Protein AF-A0A256WKW4-F1 (afdb_monomer_lite)

Foldseek 3Di:
DWDWDADPVGIFGFDQDDDPQVVFPDFDWDFDQQDDDDDDDAWKGKFFAPTFGDPPLPQKWKDKQNHTADEDCAAQAQSYKYPPHRGMIMHGGDDDNPIGMIIGGHTRTDRPPPPPVVPQDQDDDDPDALDWDAAKDWFAAQAWDAFQFFWDQAPVRHTFFAAQLAPNRDDGQWTDSHTAHHRGIDMIHRWTKTFHPPAFDDAFQWWWHHNPGRDIDSDADADQNGKTWTQFGHNDRGMTGGHTDRDIDGHD

pLDDT: mean 82.03, std 18.92, range [38.75, 98.81]

Structure (mmCIF, N/CA/C/O backbone):
data_AF-A0A256WKW4-F1
#
_entry.id   AF-A0A256WKW4-F1
#
loop_
_atom_site.group_PDB
_atom_site.id
_atom_site.type_symbol
_atom_site.label_atom_id
_atom_site.label_alt_id
_atom_site.label_comp_id
_atom_site.label_asym_id
_atom_site.label_entity_id
_atom_site.label_seq_id
_atom_site.pdbx_PDB_ins_code
_atom_site.Cartn_x
_atom_site.Cartn_y
_atom_site.Cartn_z
_atom_site.occupancy
_atom_site.B_iso_or_equiv
_atom_site.auth_seq_id
_atom_site.auth_comp_id
_atom_site.auth_asym_id
_atom_site.auth_atom_id
_atom_site.pdbx_PDB_model_num
ATOM 1 N N . MET A 1 1 ? 2.598 21.848 -28.977 1.00 42.59 1 MET A N 1
ATOM 2 C CA . MET A 1 1 ? 1.240 21.648 -28.431 1.00 42.59 1 MET A CA 1
ATOM 3 C C . MET A 1 1 ? 1.284 20.309 -27.712 1.00 42.59 1 MET A C 1
ATOM 5 O O . MET A 1 1 ? 1.507 19.313 -28.383 1.00 42.59 1 MET A O 1
ATOM 9 N N . SER A 1 2 ? 1.277 20.296 -26.376 1.00 43.69 2 SER A N 1
ATOM 10 C CA . SER A 1 2 ? 1.388 19.039 -25.620 1.00 43.69 2 SER A CA 1
ATOM 11 C C . SER A 1 2 ? 0.114 18.224 -25.840 1.00 43.69 2 SER A C 1
ATOM 13 O O . SER A 1 2 ? -0.981 18.780 -25.742 1.00 43.69 2 SER A O 1
ATOM 15 N N . ILE A 1 3 ? 0.241 16.950 -26.207 1.00 46.75 3 ILE A N 1
ATOM 16 C CA . ILE A 1 3 ? -0.912 16.065 -26.393 1.00 46.75 3 ILE A CA 1
ATOM 17 C C . ILE A 1 3 ? -1.388 15.672 -24.991 1.00 46.75 3 ILE A C 1
ATOM 19 O O . ILE A 1 3 ? -0.756 14.859 -24.325 1.00 46.75 3 ILE A O 1
ATOM 23 N N . ILE A 1 4 ? -2.468 16.300 -24.524 1.00 52.12 4 ILE A N 1
ATOM 24 C CA . ILE A 1 4 ? -3.090 16.023 -23.222 1.00 52.12 4 ILE A CA 1
ATOM 25 C C . ILE A 1 4 ? -4.227 15.027 -23.442 1.00 52.12 4 ILE A C 1
ATOM 27 O O . ILE A 1 4 ? -5.134 15.296 -24.233 1.00 52.12 4 ILE A O 1
ATOM 31 N N . ARG A 1 5 ? -4.226 13.906 -22.712 1.00 49.47 5 ARG A N 1
ATOM 32 C CA . ARG A 1 5 ? -5.389 13.013 -22.625 1.00 49.47 5 ARG A CA 1
ATOM 33 C C . ARG A 1 5 ? -6.008 13.155 -21.239 1.00 49.47 5 ARG A C 1
ATOM 35 O O . ARG A 1 5 ? -5.400 12.788 -20.239 1.00 49.47 5 ARG A O 1
ATOM 42 N N . LYS A 1 6 ? -7.224 13.701 -21.183 1.00 48.25 6 LYS A N 1
ATOM 43 C CA . LYS A 1 6 ? -8.004 13.771 -19.941 1.00 48.25 6 LYS A CA 1
ATOM 44 C C . LYS A 1 6 ? -8.687 12.430 -19.694 1.00 48.25 6 LYS A C 1
ATOM 46 O O . LYS A 1 6 ? -9.392 11.937 -20.575 1.00 48.25 6 LYS A O 1
ATOM 51 N N . THR A 1 7 ? -8.480 11.858 -18.517 1.00 51.09 7 THR A N 1
ATOM 52 C CA . THR A 1 7 ? -9.205 10.679 -18.028 1.00 51.09 7 THR A CA 1
ATOM 53 C C . THR A 1 7 ? -10.122 11.095 -16.875 1.00 51.09 7 THR A C 1
ATOM 55 O O . THR A 1 7 ? -10.090 12.237 -16.416 1.00 51.09 7 THR A O 1
ATOM 58 N N . SER A 1 8 ? -10.973 10.182 -16.403 1.00 40.16 8 SER A N 1
ATOM 59 C CA . SER A 1 8 ? -11.849 10.415 -15.245 1.00 40.16 8 SER A CA 1
ATOM 60 C C . SER A 1 8 ? -11.094 10.556 -13.917 1.00 40.16 8 SER A C 1
ATOM 62 O O . SER A 1 8 ? -11.691 10.995 -12.940 1.00 40.16 8 SER A O 1
ATOM 64 N N . SER A 1 9 ? -9.809 10.194 -13.875 1.00 49.75 9 SER A N 1
ATOM 65 C CA . SER A 1 9 ? -8.941 10.272 -12.694 1.00 49.75 9 SER A CA 1
ATOM 66 C C . SER A 1 9 ? -7.950 11.442 -12.725 1.00 49.75 9 SER A C 1
ATOM 68 O O . SER A 1 9 ? -7.305 11.697 -11.713 1.00 49.75 9 SER A O 1
ATOM 70 N N . GLY A 1 10 ? -7.826 12.172 -13.841 1.00 57.31 10 GLY A N 1
ATOM 71 C CA . GLY A 1 10 ? -6.951 13.344 -13.937 1.00 57.31 10 GLY A CA 1
ATOM 72 C C . GLY A 1 10 ? -6.386 1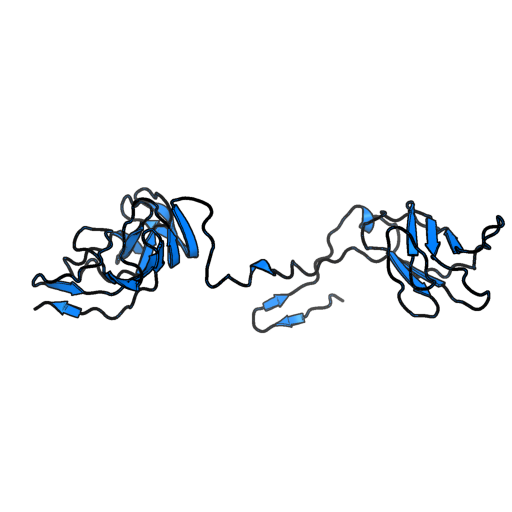3.608 -15.335 1.00 57.31 10 GLY A C 1
ATOM 73 O O . GLY A 1 10 ? -6.799 13.015 -16.335 1.00 57.31 10 GLY A O 1
ATOM 74 N N . GLU A 1 11 ? -5.445 14.549 -15.415 1.00 53.94 11 GLU A N 1
ATOM 75 C CA . GLU A 1 11 ? -4.681 14.819 -16.636 1.00 53.94 11 GLU A CA 1
ATOM 76 C C . GLU A 1 11 ? -3.417 13.954 -16.642 1.00 53.94 11 GLU A C 1
ATOM 78 O O . GLU A 1 11 ? -2.552 14.118 -15.786 1.00 53.94 11 GLU A O 1
ATOM 83 N N . HIS A 1 12 ? -3.298 13.052 -17.618 1.00 54.16 12 HIS A N 1
ATOM 84 C CA . HIS A 1 12 ? -2.046 12.341 -17.867 1.00 54.16 12 HIS A CA 1
ATOM 85 C C . HIS A 1 12 ? -1.280 13.065 -18.973 1.00 54.16 12 HIS A C 1
ATOM 87 O O . HIS A 1 12 ? -1.849 13.446 -20.005 1.00 54.16 12 HIS A O 1
ATOM 93 N N . TYR A 1 13 ? 0.014 13.262 -18.747 1.00 54.75 13 TYR A N 1
ATOM 94 C CA . TYR A 1 13 ? 0.917 13.931 -19.670 1.00 54.75 13 TYR A CA 1
ATOM 95 C C . TYR A 1 13 ? 1.937 12.927 -20.201 1.00 54.75 13 TYR A C 1
ATOM 97 O O . TYR A 1 13 ? 2.424 12.068 -19.476 1.00 54.75 13 TYR A O 1
ATOM 105 N N . LEU A 1 14 ? 2.283 13.047 -21.481 1.00 44.50 14 LEU A N 1
ATOM 106 C CA . LEU A 1 14 ? 3.510 12.439 -21.980 1.00 44.50 14 LEU A CA 1
ATOM 107 C C . LEU A 1 14 ? 4.673 13.272 -21.436 1.00 44.50 14 LEU A C 1
ATOM 109 O O . LEU A 1 14 ? 4.863 14.415 -21.865 1.00 44.50 14 LEU A O 1
ATOM 113 N N . GLN A 1 15 ? 5.429 12.736 -20.478 1.00 49.25 15 GLN A N 1
ATOM 114 C CA . GLN A 1 15 ? 6.653 13.380 -20.019 1.00 49.25 15 GLN A CA 1
ATOM 115 C C . GLN A 1 15 ? 7.795 13.007 -20.959 1.00 49.25 15 GLN A C 1
ATOM 117 O O . GLN A 1 15 ? 8.179 11.845 -21.074 1.00 49.25 15 GLN A O 1
ATOM 122 N N . LYS A 1 16 ? 8.364 14.007 -21.633 1.00 47.81 16 LYS A N 1
ATOM 123 C CA . LYS A 1 16 ? 9.646 13.831 -22.311 1.00 47.81 16 LYS A CA 1
ATOM 124 C C . LYS A 1 16 ? 10.727 13.698 -21.238 1.00 47.81 16 LYS A C 1
ATOM 126 O O . LYS A 1 16 ? 10.909 14.628 -20.450 1.00 47.81 16 LYS A O 1
ATOM 131 N N . ILE A 1 17 ? 11.435 12.576 -21.200 1.00 52.03 17 ILE A N 1
ATOM 132 C CA . ILE A 1 17 ? 12.628 12.446 -20.359 1.00 52.03 17 ILE A CA 1
ATOM 133 C C . ILE A 1 17 ? 13.769 13.062 -21.153 1.00 52.03 17 ILE A C 1
ATOM 135 O O . ILE A 1 17 ? 14.020 12.625 -22.263 1.00 52.03 17 ILE A O 1
ATOM 139 N N . SER A 1 18 ? 14.438 14.081 -20.617 1.00 53.50 18 SER A N 1
ATOM 140 C CA . SER A 1 18 ? 15.651 14.620 -21.239 1.00 53.50 18 SER A CA 1
ATOM 141 C C . SER A 1 18 ? 16.824 13.685 -20.944 1.00 53.50 18 SER A C 1
ATOM 143 O O . SER A 1 18 ? 17.417 13.742 -19.869 1.00 53.50 18 SER A O 1
ATOM 145 N N . THR A 1 19 ? 17.139 12.813 -21.889 1.00 59.09 19 THR A N 1
ATOM 146 C CA . THR A 1 19 ? 18.288 11.903 -21.883 1.00 59.09 19 THR A CA 1
ATOM 147 C C . THR A 1 19 ? 19.432 12.451 -22.747 1.00 59.09 19 THR A C 1
ATOM 149 O O . THR A 1 19 ? 19.295 13.470 -23.424 1.00 59.09 19 THR A O 1
ATOM 152 N N . GLU A 1 20 ? 20.578 11.763 -22.778 1.00 56.16 20 GLU A N 1
ATOM 153 C CA . GLU A 1 20 ? 21.643 12.051 -23.756 1.00 56.16 20 GLU A CA 1
ATOM 154 C C . GLU A 1 20 ? 21.161 11.881 -25.210 1.00 56.16 20 GLU A C 1
ATOM 156 O O . GLU A 1 20 ? 21.668 12.558 -26.102 1.00 56.16 20 GLU A O 1
ATOM 161 N N . ALA A 1 21 ? 20.139 11.048 -25.455 1.00 52.34 21 ALA A N 1
ATOM 162 C CA . ALA A 1 21 ? 19.528 10.887 -26.775 1.00 52.34 21 ALA A CA 1
ATOM 163 C C . ALA A 1 21 ? 18.764 12.146 -27.224 1.00 52.34 21 ALA A C 1
ATOM 165 O O . ALA A 1 21 ? 18.658 12.423 -28.417 1.00 52.34 21 ALA A O 1
ATOM 166 N N . ASP A 1 22 ? 18.319 12.976 -26.275 1.00 52.19 22 ASP A N 1
ATOM 167 C CA . ASP A 1 22 ? 17.663 14.259 -26.543 1.00 52.19 22 ASP A CA 1
ATOM 168 C C . ASP A 1 22 ? 18.644 15.401 -26.837 1.00 52.19 22 ASP A C 1
ATOM 170 O O . ASP A 1 22 ? 18.205 16.508 -27.160 1.00 52.19 22 ASP A O 1
ATOM 174 N N . LYS A 1 23 ? 19.961 15.149 -26.749 1.00 52.12 23 LYS A N 1
ATOM 175 C CA . LYS A 1 23 ? 21.014 16.105 -27.133 1.00 52.12 23 LYS A CA 1
ATOM 176 C C . LYS A 1 23 ? 21.310 16.125 -28.632 1.00 52.12 23 LYS A C 1
ATOM 178 O O . LYS A 1 23 ? 22.135 16.934 -29.057 1.00 52.12 23 LYS A O 1
ATOM 183 N N . ALA A 1 24 ? 20.665 15.274 -29.436 1.00 50.59 24 ALA A N 1
ATOM 184 C CA . ALA A 1 24 ? 20.779 15.355 -30.886 1.00 50.59 24 ALA A CA 1
ATOM 185 C C . ALA A 1 24 ? 20.369 16.766 -31.345 1.00 50.59 24 ALA A C 1
ATOM 187 O O . ALA A 1 24 ? 19.262 17.232 -31.075 1.00 50.59 24 ALA A O 1
ATOM 188 N N . THR A 1 25 ? 21.277 17.469 -32.022 1.00 45.97 25 THR A N 1
ATOM 189 C CA . THR A 1 25 ? 21.188 18.901 -32.370 1.00 45.97 25 THR A CA 1
ATOM 190 C C . THR A 1 25 ? 20.088 19.275 -33.379 1.00 45.97 25 THR A C 1
ATOM 192 O O . THR A 1 25 ? 20.105 20.372 -33.935 1.00 45.97 25 THR A O 1
ATOM 195 N N . GLY A 1 26 ? 19.095 18.415 -33.603 1.00 49.03 26 GLY A N 1
ATOM 196 C CA . GLY A 1 26 ? 17.899 18.740 -34.371 1.00 49.03 26 GLY A CA 1
ATOM 197 C C . GLY A 1 26 ? 16.975 17.540 -34.550 1.00 49.03 26 GLY A C 1
ATOM 198 O O . GLY A 1 26 ? 17.386 16.505 -35.063 1.00 49.03 26 GLY A O 1
ATOM 199 N N . SER A 1 27 ? 15.699 17.691 -34.189 1.00 46.44 27 SER A N 1
ATOM 200 C CA . SER A 1 27 ? 14.638 16.839 -34.732 1.00 46.44 27 SER A CA 1
ATOM 201 C C . SER A 1 27 ? 14.444 17.228 -36.197 1.00 46.44 27 SER A C 1
ATOM 203 O O . SER A 1 27 ? 13.809 18.243 -36.483 1.00 46.44 27 SER A O 1
ATOM 205 N N . ALA A 1 28 ? 15.029 16.476 -37.124 1.00 45.56 28 ALA A N 1
ATOM 206 C CA . ALA A 1 28 ? 14.854 16.706 -38.552 1.00 45.56 28 ALA A CA 1
ATOM 207 C C . ALA A 1 28 ? 14.370 15.421 -39.227 1.00 45.56 28 ALA A C 1
ATOM 209 O O . ALA A 1 28 ? 15.035 14.392 -39.155 1.00 45.56 28 ALA A O 1
ATOM 210 N N . ILE A 1 29 ? 13.219 15.503 -39.899 1.00 46.47 29 ILE A N 1
ATOM 211 C CA . ILE A 1 29 ? 12.879 14.572 -40.979 1.00 46.47 29 ILE A CA 1
ATOM 212 C C . ILE A 1 29 ? 13.940 14.799 -42.057 1.00 46.47 29 ILE A C 1
ATOM 214 O O . ILE A 1 29 ? 14.061 15.912 -42.576 1.00 46.47 29 ILE A O 1
ATOM 218 N N . GLN A 1 30 ? 14.749 13.786 -42.346 1.00 53.78 30 GLN A N 1
ATOM 219 C CA . GLN A 1 30 ? 15.772 13.853 -43.384 1.00 53.78 30 GLN A CA 1
ATOM 220 C C . GLN A 1 30 ? 15.518 12.760 -44.413 1.00 53.78 30 GLN A C 1
ATOM 222 O O . GLN A 1 30 ? 15.416 11.582 -44.082 1.00 53.78 30 GLN A O 1
ATOM 227 N N . PHE A 1 31 ? 15.433 13.178 -45.673 1.00 45.94 31 PHE A N 1
ATOM 228 C CA . PHE A 1 31 ? 15.449 12.277 -46.814 1.00 45.94 31 PHE A CA 1
ATOM 229 C C . PHE A 1 31 ? 16.905 11.925 -47.110 1.00 45.94 31 PHE A C 1
ATOM 231 O O . PHE A 1 31 ? 17.738 12.820 -47.260 1.00 45.94 31 PHE A O 1
ATOM 238 N N . TYR A 1 32 ? 17.208 10.633 -47.164 1.00 49.31 32 TYR A N 1
ATOM 239 C CA . TYR A 1 32 ? 18.530 10.133 -47.516 1.00 49.31 32 TYR A CA 1
ATOM 240 C C . TYR A 1 32 ? 18.453 9.476 -48.890 1.00 49.31 32 TYR A C 1
ATOM 242 O O . TYR A 1 32 ? 17.567 8.660 -49.140 1.00 49.31 32 TYR A O 1
ATOM 250 N N . ASP A 1 33 ? 19.389 9.814 -49.775 1.00 46.22 33 ASP A N 1
ATOM 251 C CA . ASP A 1 33 ? 19.582 9.052 -51.005 1.00 46.22 33 ASP A CA 1
ATOM 252 C C . ASP A 1 33 ? 20.077 7.645 -50.640 1.00 46.22 33 ASP A C 1
ATOM 254 O O . ASP A 1 33 ? 20.920 7.493 -49.749 1.00 46.22 33 ASP A O 1
ATOM 258 N N . LYS A 1 34 ? 19.563 6.611 -51.323 1.00 48.31 34 LYS A N 1
ATOM 259 C CA . LYS A 1 34 ? 20.016 5.221 -51.163 1.00 48.31 34 LYS A CA 1
ATOM 260 C C . LYS A 1 34 ? 21.539 5.176 -51.298 1.00 48.31 34 LYS A C 1
ATOM 262 O O . LYS A 1 34 ? 22.074 5.349 -52.392 1.00 48.31 34 LYS A O 1
ATOM 267 N N . GLN A 1 35 ? 22.242 4.927 -50.195 1.00 50.47 35 GLN A N 1
ATOM 268 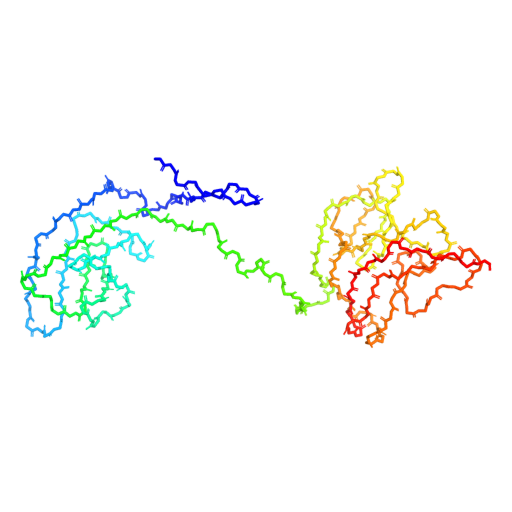C CA . GLN A 1 35 ? 23.663 4.619 -50.264 1.00 50.47 35 GLN A CA 1
ATOM 269 C C . GLN A 1 35 ? 23.784 3.157 -50.684 1.00 50.47 35 GLN A C 1
ATOM 271 O O . GLN A 1 35 ? 23.250 2.254 -50.045 1.00 50.47 35 GLN A O 1
ATOM 276 N N . VAL A 1 36 ? 24.382 2.951 -51.853 1.00 46.97 36 VAL A N 1
ATOM 277 C CA . VAL A 1 36 ? 24.499 1.646 -52.500 1.00 46.97 36 VAL A CA 1
ATOM 278 C C . VAL A 1 36 ? 25.240 0.691 -51.563 1.00 46.97 36 VAL A C 1
ATOM 280 O O . VAL A 1 36 ? 26.345 0.995 -51.118 1.00 46.97 36 VAL A O 1
ATOM 283 N N . GLY A 1 37 ? 24.650 -0.471 -51.280 1.00 48.19 37 GLY A N 1
ATOM 284 C CA . GLY A 1 37 ? 25.419 -1.597 -50.770 1.00 48.19 37 GLY A CA 1
ATOM 285 C C . GLY A 1 37 ? 26.307 -2.139 -51.882 1.00 48.19 37 GLY A C 1
ATOM 286 O O . GLY A 1 37 ? 25.831 -2.316 -52.998 1.00 48.19 37 GLY A O 1
ATOM 287 N N . SER A 1 38 ? 27.565 -2.463 -51.604 1.00 53.38 38 SER A N 1
ATOM 288 C CA . SER A 1 38 ? 28.265 -3.437 -52.444 1.00 53.38 38 SER A CA 1
ATOM 289 C C . SER A 1 38 ? 29.497 -3.995 -51.746 1.00 53.38 38 SER A C 1
ATOM 291 O O . SER A 1 38 ? 30.498 -3.298 -51.662 1.00 53.38 38 SER A O 1
ATOM 293 N N . ASP A 1 39 ? 29.420 -5.257 -51.317 1.00 38.75 39 ASP A N 1
ATOM 294 C CA . ASP A 1 39 ? 30.582 -6.156 -51.210 1.00 38.75 39 ASP A CA 1
ATOM 295 C C . ASP A 1 39 ? 30.165 -7.643 -51.311 1.00 38.75 39 ASP A C 1
ATOM 297 O O . ASP A 1 39 ? 30.627 -8.514 -50.582 1.00 38.75 39 ASP A O 1
ATOM 301 N N . GLY A 1 40 ? 29.272 -7.978 -52.252 1.00 42.72 40 GLY A N 1
ATOM 302 C CA . GLY A 1 40 ? 29.175 -9.365 -52.730 1.00 42.72 40 GLY A CA 1
ATOM 303 C C . GLY A 1 40 ? 28.627 -10.417 -51.752 1.00 42.72 40 GLY A C 1
ATOM 304 O O . GLY A 1 40 ? 28.978 -11.587 -51.890 1.00 42.72 40 GLY A O 1
ATOM 305 N N . VAL A 1 41 ? 27.734 -10.053 -50.822 1.00 43.94 41 VAL A N 1
ATOM 306 C CA . VAL A 1 41 ? 26.960 -11.021 -50.020 1.00 43.94 41 VAL A CA 1
ATOM 307 C C . VAL A 1 41 ? 25.467 -10.669 -50.061 1.00 43.94 41 VAL A C 1
ATOM 309 O O . VAL A 1 41 ? 25.076 -9.514 -49.941 1.00 43.94 41 VAL A O 1
ATOM 312 N N . THR A 1 42 ? 24.636 -11.681 -50.284 1.00 49.75 42 THR A N 1
ATOM 313 C CA . THR A 1 42 ? 23.270 -11.643 -50.842 1.00 49.75 42 THR A CA 1
ATOM 314 C C . THR A 1 42 ? 22.131 -11.209 -49.910 1.00 49.75 42 THR A C 1
ATOM 316 O O . THR A 1 42 ? 20.988 -11.566 -50.192 1.00 49.75 42 THR A O 1
ATOM 319 N N . SER A 1 43 ? 22.381 -10.463 -48.829 1.00 61.31 43 SER A N 1
ATOM 320 C CA . SER A 1 43 ? 21.326 -10.284 -47.818 1.00 61.31 43 SER A CA 1
ATOM 321 C C . SER A 1 43 ? 21.006 -8.844 -47.415 1.00 61.31 43 SER A C 1
ATOM 323 O O . SER A 1 43 ? 19.851 -8.499 -47.567 1.00 61.31 43 SER A O 1
ATOM 325 N N . ASN A 1 44 ? 21.923 -7.954 -47.011 1.00 66.62 44 ASN A N 1
ATOM 326 C CA . ASN A 1 44 ? 21.511 -6.750 -46.245 1.00 66.62 44 ASN A CA 1
ATOM 327 C C . ASN A 1 44 ? 21.721 -5.393 -46.963 1.00 66.62 44 ASN A C 1
ATOM 329 O O . ASN A 1 44 ? 22.611 -5.260 -47.802 1.00 66.62 44 ASN A O 1
ATOM 333 N N . THR A 1 45 ? 20.941 -4.365 -46.582 1.00 75.06 45 THR A N 1
ATOM 334 C CA . THR A 1 45 ? 21.089 -2.961 -47.048 1.00 75.06 45 THR A CA 1
ATOM 335 C C . THR A 1 45 ? 21.576 -2.063 -45.908 1.00 75.06 45 THR A C 1
ATOM 337 O O . THR A 1 45 ? 20.957 -2.054 -44.849 1.00 75.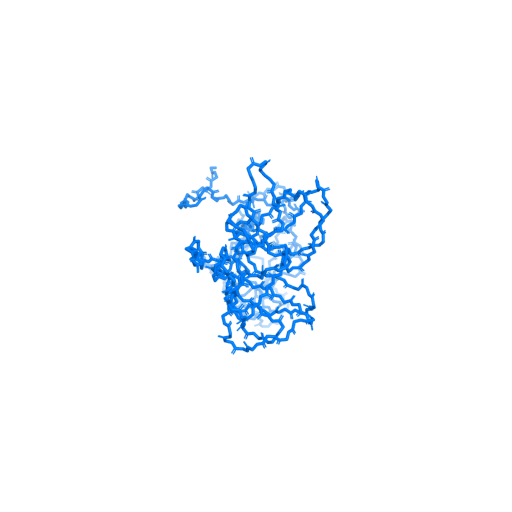06 45 THR A O 1
ATOM 340 N N . ILE A 1 46 ? 22.646 -1.286 -46.104 1.00 75.69 46 ILE A N 1
ATOM 341 C CA . ILE A 1 46 ? 23.261 -0.462 -45.044 1.00 75.69 46 ILE A CA 1
ATOM 342 C C . ILE A 1 46 ? 23.021 1.024 -45.313 1.00 75.69 46 ILE A C 1
ATOM 344 O O . ILE A 1 46 ? 23.220 1.491 -46.433 1.00 75.69 46 ILE A O 1
ATOM 348 N N . PHE A 1 47 ? 22.655 1.773 -44.273 1.00 76.56 47 PHE A N 1
ATOM 349 C CA . PHE A 1 47 ? 22.476 3.222 -44.335 1.00 76.56 47 PHE A CA 1
ATOM 350 C C . PHE A 1 47 ? 23.357 3.928 -43.306 1.00 76.56 47 PHE A C 1
ATOM 352 O O . PHE A 1 47 ? 23.406 3.529 -42.140 1.00 76.56 47 PHE A O 1
ATOM 359 N N . SER A 1 48 ? 24.013 5.008 -43.743 1.00 75.25 48 SER A N 1
ATOM 360 C CA . SER A 1 48 ? 24.708 5.948 -42.860 1.00 75.25 48 SER A CA 1
ATOM 361 C C . SER A 1 48 ? 23.829 7.170 -42.617 1.00 75.25 48 SER A C 1
ATOM 363 O O . SER A 1 48 ? 23.467 7.873 -43.561 1.00 75.25 48 SER A O 1
ATOM 365 N N . ILE A 1 49 ? 23.510 7.449 -41.360 1.00 73.06 49 ILE A N 1
ATOM 366 C CA . ILE A 1 49 ? 22.772 8.652 -40.962 1.00 73.06 49 ILE A CA 1
ATOM 367 C C . ILE A 1 49 ? 23.753 9.777 -40.608 1.00 73.06 49 ILE A C 1
ATOM 369 O O . ILE A 1 49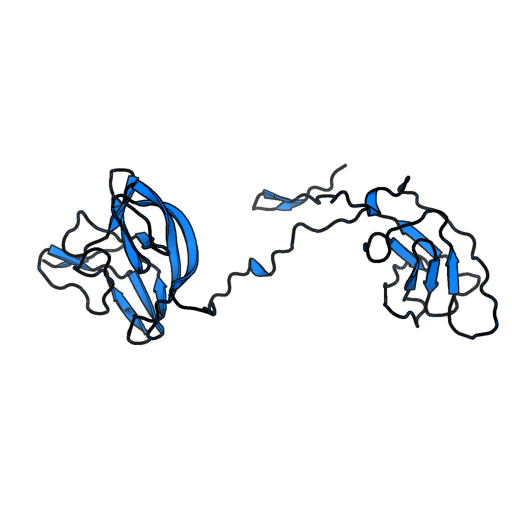 ? 24.822 9.554 -40.040 1.00 73.06 49 ILE A O 1
ATOM 373 N N . ALA A 1 50 ? 23.397 11.010 -40.966 1.00 66.19 50 ALA A N 1
ATOM 374 C CA . ALA A 1 50 ? 24.300 12.158 -40.892 1.00 66.19 50 ALA A CA 1
ATOM 375 C C . ALA A 1 50 ? 24.449 12.734 -39.475 1.00 66.19 50 ALA A C 1
ATOM 377 O O . ALA A 1 50 ? 25.411 13.450 -39.198 1.00 66.19 50 ALA A O 1
ATOM 378 N N . GLN A 1 51 ? 23.486 12.468 -38.592 1.00 69.00 51 GLN A N 1
ATOM 379 C CA . GLN A 1 51 ? 23.510 12.899 -37.197 1.00 69.00 51 GLN A CA 1
ATOM 380 C C . GLN A 1 51 ? 23.574 11.666 -36.293 1.00 69.00 51 GLN A C 1
ATOM 382 O O . GLN A 1 51 ? 22.750 10.765 -36.464 1.00 69.00 51 GLN A O 1
ATOM 387 N N . PRO A 1 52 ? 24.524 11.606 -35.346 1.00 69.00 52 PRO A N 1
ATOM 388 C CA . PRO A 1 52 ? 24.604 10.488 -34.426 1.00 69.00 52 PRO A CA 1
ATOM 389 C C . PRO A 1 52 ? 23.399 10.469 -33.476 1.00 69.00 52 PRO A C 1
ATOM 391 O O . PRO A 1 52 ? 22.959 11.516 -32.999 1.00 69.00 52 PRO A O 1
ATOM 394 N N . TYR A 1 53 ? 22.902 9.274 -33.172 1.00 75.38 53 TYR A N 1
ATOM 395 C CA . TYR A 1 53 ? 21.894 9.010 -32.137 1.00 75.38 53 TYR A CA 1
ATOM 396 C C . TYR A 1 53 ? 22.466 8.050 -31.089 1.00 75.38 53 TYR A C 1
ATOM 398 O O . TYR A 1 53 ? 23.533 7.458 -31.268 1.00 75.38 53 TYR A O 1
ATOM 406 N N . VAL A 1 54 ? 21.760 7.899 -29.971 1.00 78.38 54 VAL A N 1
ATOM 407 C CA . VAL A 1 54 ? 22.130 6.923 -28.943 1.00 78.38 54 VAL A CA 1
ATOM 408 C C . VAL A 1 54 ? 21.566 5.563 -29.345 1.00 78.38 54 VAL A C 1
ATOM 410 O O . VAL A 1 54 ? 20.348 5.385 -29.374 1.00 78.38 54 VAL A O 1
ATOM 413 N N . VAL A 1 55 ? 22.444 4.609 -29.645 1.00 80.62 55 VAL A N 1
ATOM 414 C CA . VAL A 1 55 ? 22.067 3.209 -29.904 1.00 80.62 55 VAL A CA 1
ATOM 415 C C . VAL A 1 55 ? 21.262 2.674 -28.717 1.00 80.62 55 VAL A C 1
ATOM 417 O O . VAL A 1 55 ? 21.540 3.023 -27.572 1.00 80.62 55 VAL A O 1
ATOM 420 N N . ASP A 1 56 ? 20.228 1.882 -28.987 1.00 79.56 56 ASP A N 1
ATOM 421 C CA . ASP A 1 56 ? 19.333 1.295 -27.974 1.00 79.56 56 ASP A CA 1
ATOM 422 C C . ASP A 1 56 ? 18.424 2.266 -27.210 1.00 79.56 56 ASP A C 1
ATOM 424 O O . ASP A 1 56 ? 17.627 1.839 -26.379 1.00 79.56 56 ASP A O 1
ATOM 428 N N . SER A 1 57 ? 18.417 3.556 -27.553 1.00 75.25 57 SER A N 1
ATOM 429 C CA . SER A 1 57 ? 17.550 4.546 -26.888 1.00 75.25 57 SER A CA 1
ATOM 430 C C . SER A 1 57 ? 16.075 4.531 -27.324 1.00 75.25 57 SER A C 1
ATOM 432 O O . SER A 1 57 ? 15.276 5.310 -26.801 1.00 75.25 57 SER A O 1
ATOM 434 N N . ASN A 1 58 ? 15.698 3.681 -28.290 1.00 75.31 58 ASN A N 1
ATOM 435 C CA . ASN A 1 58 ? 14.364 3.635 -28.920 1.00 75.31 58 ASN A CA 1
ATOM 436 C C . ASN A 1 58 ? 13.904 4.976 -29.532 1.00 75.31 58 ASN A C 1
ATOM 438 O O . ASN A 1 58 ? 12.712 5.201 -29.742 1.00 75.31 58 ASN A O 1
ATOM 442 N N . THR A 1 59 ? 14.851 5.874 -29.813 1.00 77.69 59 THR A N 1
ATOM 443 C CA . THR A 1 59 ? 14.603 7.188 -30.424 1.00 77.69 59 THR A CA 1
ATOM 444 C C . THR A 1 59 ? 14.601 7.149 -31.943 1.00 77.69 59 THR A C 1
ATOM 446 O O . THR A 1 59 ? 14.039 8.038 -32.576 1.00 77.69 59 THR A O 1
ATOM 449 N N . LEU A 1 60 ? 15.207 6.126 -32.545 1.00 83.62 60 LEU A N 1
ATOM 450 C CA . LEU A 1 60 ? 15.222 5.953 -33.987 1.00 83.62 60 LEU A CA 1
ATOM 451 C C . LEU A 1 60 ? 13.976 5.188 -34.444 1.00 83.62 60 LEU A C 1
ATOM 453 O O . LEU A 1 60 ? 13.704 4.080 -33.989 1.00 83.62 60 LEU A O 1
ATOM 457 N N . LEU A 1 61 ? 13.241 5.775 -35.383 1.00 85.88 61 LEU A N 1
ATOM 458 C CA . LEU A 1 61 ? 12.194 5.122 -36.156 1.00 85.88 61 LEU A CA 1
ATOM 459 C C . LEU A 1 61 ? 12.664 4.999 -37.604 1.00 85.88 61 LEU A C 1
ATOM 461 O O . LEU A 1 61 ? 13.153 5.969 -38.186 1.00 85.88 61 LEU A O 1
ATOM 465 N N . VAL A 1 62 ? 12.481 3.814 -38.181 1.00 87.50 62 VAL A N 1
ATOM 466 C CA . VAL A 1 62 ? 12.833 3.521 -39.571 1.00 87.50 62 VAL A CA 1
ATOM 467 C C . VAL A 1 62 ? 11.578 3.101 -40.322 1.00 87.50 62 VAL A C 1
ATOM 469 O O . VAL A 1 62 ? 10.799 2.278 -39.832 1.00 87.50 62 VAL A O 1
ATOM 472 N N . PHE A 1 63 ? 11.382 3.670 -41.508 1.00 86.50 63 PHE A N 1
ATOM 473 C CA . PHE A 1 63 ? 10.272 3.351 -42.396 1.00 86.50 63 PHE A CA 1
ATOM 474 C C . PHE A 1 63 ? 10.795 2.913 -43.760 1.00 86.50 63 PHE A C 1
ATOM 476 O O . PHE A 1 63 ? 11.729 3.510 -44.288 1.00 86.50 63 PHE A O 1
ATOM 483 N N . VAL A 1 64 ? 10.146 1.911 -44.350 1.00 86.25 64 VAL A N 1
ATOM 484 C CA . VAL A 1 64 ? 10.352 1.478 -45.737 1.00 86.25 64 VAL A CA 1
ATOM 485 C C . VAL A 1 64 ? 9.006 1.562 -46.448 1.00 86.25 64 VAL A C 1
ATOM 487 O O . VAL A 1 64 ? 8.017 1.004 -45.976 1.00 86.25 64 VAL A O 1
ATOM 490 N N . ASN A 1 65 ? 8.937 2.303 -47.556 1.00 83.50 65 ASN A N 1
ATOM 491 C CA . ASN A 1 65 ? 7.709 2.566 -48.319 1.00 83.50 65 ASN A CA 1
ATOM 492 C C . ASN A 1 65 ? 6.543 3.084 -47.451 1.00 83.50 65 ASN A C 1
ATOM 494 O O . ASN A 1 65 ? 5.381 2.746 -47.668 1.00 83.50 65 ASN A O 1
ATOM 498 N N . GLY A 1 66 ? 6.864 3.900 -46.441 1.00 79.44 66 GLY A N 1
ATOM 499 C CA . GLY A 1 66 ? 5.896 4.470 -45.499 1.00 79.44 66 GLY A CA 1
ATOM 500 C C . GLY A 1 66 ? 5.435 3.522 -44.384 1.00 79.44 66 GLY A C 1
ATOM 501 O O . GLY A 1 66 ? 4.661 3.940 -43.523 1.00 79.44 66 GLY A O 1
ATOM 502 N N . GLN A 1 67 ? 5.912 2.274 -44.347 1.00 87.38 67 GLN A N 1
ATOM 503 C CA . GLN A 1 67 ? 5.637 1.336 -43.260 1.00 87.38 67 GLN A CA 1
ATOM 504 C C . GLN A 1 67 ? 6.794 1.326 -42.259 1.00 87.38 67 GLN A C 1
ATOM 506 O O . GLN A 1 67 ? 7.948 1.151 -42.644 1.00 87.38 67 GLN A O 1
ATOM 511 N N . LYS A 1 68 ? 6.482 1.476 -40.965 1.00 91.94 68 LYS A N 1
ATOM 512 C CA . LYS A 1 68 ? 7.473 1.325 -39.892 1.00 91.94 68 LYS A CA 1
ATOM 513 C C . LYS A 1 68 ? 8.005 -0.110 -39.884 1.00 91.94 68 LYS A C 1
ATOM 515 O O . LYS A 1 68 ? 7.210 -1.050 -39.891 1.00 91.94 68 LYS A O 1
ATOM 520 N N . ILE A 1 69 ? 9.322 -0.255 -39.819 1.00 91.12 69 ILE A N 1
ATOM 521 C CA . ILE A 1 69 ? 10.004 -1.545 -39.694 1.00 91.12 69 ILE A CA 1
ATOM 522 C C . ILE A 1 69 ? 10.525 -1.753 -38.263 1.00 91.12 69 ILE A C 1
ATOM 524 O O . ILE A 1 69 ? 10.667 -0.796 -37.496 1.00 91.12 69 ILE A O 1
ATOM 528 N N . GLU A 1 70 ? 10.731 -3.005 -37.868 1.00 94.12 70 GLU A N 1
ATOM 529 C CA . GLU A 1 70 ? 11.019 -3.384 -36.484 1.00 94.12 70 GLU A CA 1
ATOM 530 C C . GLU A 1 70 ? 12.516 -3.418 -36.194 1.00 94.12 70 GLU A C 1
ATOM 532 O O . GLU A 1 70 ? 13.315 -3.890 -37.000 1.00 94.12 70 GLU A O 1
ATOM 537 N N . LYS A 1 71 ? 12.898 -2.931 -35.012 1.00 91.81 71 LYS A N 1
ATOM 538 C CA . LYS A 1 71 ? 14.266 -3.058 -34.525 1.00 91.81 71 LYS A CA 1
ATOM 539 C C . LYS A 1 71 ? 14.497 -4.472 -34.006 1.00 91.81 71 LYS A C 1
ATOM 541 O O . LYS A 1 71 ? 13.757 -4.928 -33.137 1.00 91.81 71 LYS A O 1
ATOM 546 N N . VAL A 1 72 ? 15.569 -5.115 -34.450 1.00 90.69 72 VAL A N 1
ATOM 547 C CA . VAL A 1 72 ? 16.001 -6.436 -33.978 1.00 90.69 72 VAL A CA 1
ATOM 548 C C . VAL A 1 72 ? 17.508 -6.463 -33.726 1.00 90.69 72 VAL A C 1
ATOM 550 O O . VAL A 1 72 ? 18.246 -5.582 -34.157 1.00 90.69 72 VAL A O 1
ATOM 553 N N . VAL A 1 73 ? 17.969 -7.488 -33.006 1.00 86.38 73 VAL A N 1
ATOM 554 C CA . VAL A 1 73 ? 19.397 -7.684 -32.688 1.00 86.38 73 VAL A CA 1
ATOM 555 C C . VAL A 1 73 ? 20.195 -8.164 -33.906 1.00 86.38 73 VAL A C 1
ATOM 557 O O . VAL A 1 73 ? 21.387 -7.908 -33.988 1.00 86.38 73 VAL A O 1
ATOM 560 N N . ALA A 1 74 ? 19.543 -8.865 -34.836 1.00 87.31 74 ALA A N 1
ATOM 561 C CA . ALA A 1 74 ? 20.136 -9.332 -36.084 1.00 87.31 74 ALA A CA 1
ATOM 562 C C . ALA A 1 74 ? 19.068 -9.296 -37.180 1.00 87.31 74 ALA A C 1
ATOM 564 O O . ALA A 1 74 ? 18.151 -10.120 -37.177 1.00 87.31 74 ALA A O 1
ATOM 565 N N . ALA A 1 75 ? 19.149 -8.319 -38.080 1.00 87.25 75 ALA A N 1
ATOM 566 C CA . ALA A 1 75 ? 18.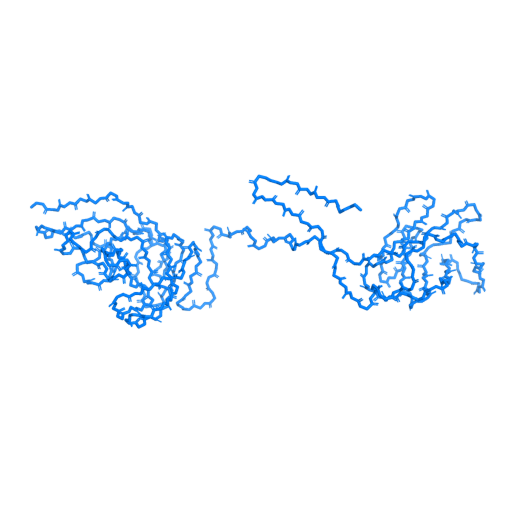125 -8.125 -39.102 1.00 87.25 75 ALA A CA 1
ATOM 567 C C . ALA A 1 75 ? 18.260 -9.148 -40.239 1.00 87.25 75 ALA A C 1
ATOM 569 O O . ALA A 1 75 ? 19.350 -9.347 -40.780 1.00 87.25 75 ALA A O 1
ATOM 570 N N . SER A 1 76 ? 17.137 -9.756 -40.632 1.00 86.94 76 SER A N 1
ATOM 571 C CA . SER A 1 76 ? 17.055 -10.756 -41.708 1.00 86.94 76 SER A CA 1
ATOM 572 C C . SER A 1 76 ? 15.966 -10.485 -42.756 1.00 86.94 76 SER A C 1
ATOM 574 O O . SER A 1 76 ? 16.023 -11.028 -43.860 1.00 86.94 76 SER A O 1
ATOM 576 N N . LEU A 1 77 ? 14.988 -9.629 -42.447 1.00 86.00 77 LEU A N 1
ATOM 577 C CA . LEU A 1 77 ? 13.873 -9.275 -43.334 1.00 86.00 77 LEU A CA 1
ATOM 578 C C . LEU A 1 77 ? 13.951 -7.819 -43.819 1.00 86.00 77 LEU A C 1
ATOM 580 O O . LEU A 1 77 ? 14.638 -6.984 -43.235 1.00 86.00 77 LEU A O 1
ATOM 584 N N . THR A 1 78 ? 13.188 -7.474 -44.864 1.00 83.94 78 THR A N 1
ATOM 585 C CA . THR A 1 78 ? 13.011 -6.070 -45.302 1.00 83.94 78 THR A CA 1
ATOM 586 C C . THR A 1 78 ? 12.211 -5.239 -44.294 1.00 83.94 78 THR A C 1
ATOM 588 O O . THR A 1 78 ? 12.214 -4.013 -44.363 1.00 83.94 78 THR A O 1
ATOM 591 N N . THR A 1 79 ? 11.527 -5.904 -43.360 1.00 89.75 79 THR A N 1
ATOM 592 C CA . THR A 1 79 ? 10.743 -5.306 -42.272 1.00 89.75 79 THR A CA 1
ATOM 593 C C . THR A 1 79 ? 11.508 -5.232 -40.956 1.00 89.75 79 THR A C 1
ATOM 595 O O . THR A 1 79 ? 10.906 -4.949 -39.924 1.00 89.75 79 THR A O 1
ATOM 598 N N . GLU A 1 80 ? 12.815 -5.482 -40.983 1.00 92.00 80 GLU A N 1
ATOM 599 C CA . GLU A 1 80 ? 13.687 -5.508 -39.814 1.00 92.00 80 GLU A CA 1
ATOM 600 C C . GLU A 1 80 ? 14.898 -4.603 -40.034 1.00 92.00 80 GLU A C 1
ATOM 602 O O . GLU A 1 80 ? 15.477 -4.582 -41.124 1.00 92.00 80 GLU A O 1
ATOM 607 N N . TYR A 1 81 ? 15.323 -3.899 -38.987 1.00 91.69 81 TYR A N 1
ATOM 608 C CA . TYR A 1 81 ? 16.601 -3.199 -38.961 1.00 91.69 81 TYR A CA 1
ATOM 609 C C . TYR A 1 81 ? 17.384 -3.475 -37.680 1.00 91.69 81 TYR A C 1
ATOM 611 O O . TYR A 1 81 ? 16.823 -3.710 -36.612 1.00 91.69 81 TYR A O 1
ATOM 619 N N . GLU A 1 82 ? 18.700 -3.407 -37.805 1.00 91.12 82 GLU A N 1
ATOM 620 C CA . GLU A 1 82 ? 19.667 -3.514 -36.722 1.00 91.12 82 GLU A CA 1
ATOM 621 C C . GLU A 1 82 ? 20.445 -2.199 -36.608 1.00 91.12 82 GLU A C 1
ATOM 623 O O . GLU A 1 82 ? 20.852 -1.601 -37.609 1.00 91.12 82 GLU A O 1
ATOM 628 N N . GLU A 1 83 ? 20.663 -1.750 -35.376 1.00 89.94 83 GLU A N 1
ATOM 629 C CA . GLU A 1 83 ? 21.472 -0.574 -35.060 1.00 89.94 83 GLU A CA 1
ATOM 630 C C . GLU A 1 83 ? 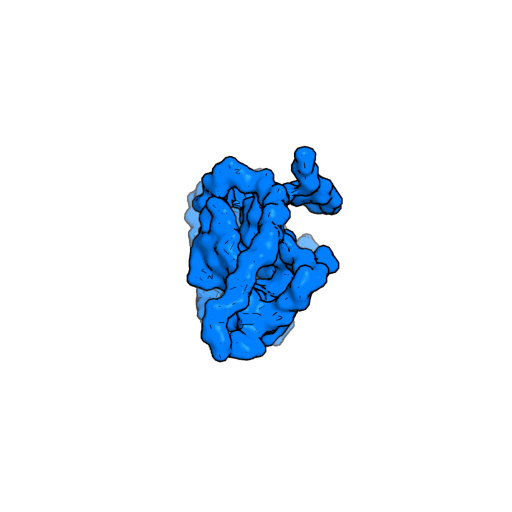22.940 -0.984 -34.899 1.00 89.94 83 GLU A C 1
ATOM 632 O O . GLU A 1 83 ? 23.376 -1.388 -33.826 1.00 89.94 83 GLU A O 1
ATOM 637 N N . THR A 1 84 ? 23.722 -0.890 -35.974 1.00 85.12 84 THR A N 1
ATOM 638 C CA . THR A 1 84 ? 25.132 -1.312 -35.970 1.00 85.12 84 THR A CA 1
ATOM 639 C C . THR A 1 84 ? 26.014 -0.368 -35.148 1.00 85.12 84 THR A C 1
ATOM 641 O O . THR A 1 84 ? 26.963 -0.799 -34.496 1.00 85.12 84 THR A O 1
ATOM 644 N N . ASN A 1 85 ? 25.741 0.939 -35.200 1.00 84.25 85 ASN A N 1
ATOM 645 C CA . ASN A 1 85 ? 26.346 1.949 -34.330 1.00 84.25 85 ASN A CA 1
ATOM 646 C C . ASN A 1 85 ? 25.530 3.256 -34.372 1.00 84.25 85 ASN A C 1
ATOM 648 O O . ASN A 1 85 ? 24.507 3.352 -35.051 1.00 84.25 85 ASN A O 1
ATOM 652 N N . ALA A 1 86 ? 26.027 4.287 -33.683 1.00 79.75 86 ALA A N 1
ATOM 653 C CA . ALA A 1 86 ? 25.394 5.600 -33.563 1.00 79.75 86 ALA A CA 1
ATOM 654 C C . ALA A 1 86 ? 25.117 6.312 -34.899 1.00 79.75 86 ALA A C 1
ATOM 656 O O . ALA A 1 86 ? 24.382 7.292 -34.907 1.00 79.75 86 ALA A O 1
ATOM 657 N N . THR A 1 87 ? 25.696 5.866 -36.016 1.00 80.62 87 THR A N 1
ATOM 658 C CA . THR A 1 87 ? 25.479 6.453 -37.346 1.00 80.62 87 THR A CA 1
ATOM 659 C C . THR A 1 87 ? 25.174 5.426 -38.431 1.00 80.62 87 THR A C 1
ATOM 661 O O . THR A 1 87 ? 25.091 5.799 -39.595 1.00 80.62 87 THR A O 1
ATOM 664 N N . THR A 1 88 ? 25.030 4.145 -38.092 1.00 82.38 88 THR A N 1
ATOM 665 C CA . THR A 1 88 ? 24.906 3.066 -39.081 1.00 82.38 88 THR A CA 1
ATOM 666 C C . THR A 1 88 ? 23.775 2.136 -38.696 1.00 82.38 88 THR A C 1
ATOM 668 O O . THR A 1 88 ? 23.749 1.632 -37.572 1.00 82.38 88 THR A O 1
ATOM 671 N N . ILE A 1 89 ? 22.880 1.877 -39.646 1.00 87.19 89 ILE A N 1
ATOM 672 C CA . ILE A 1 89 ? 21.832 0.866 -39.510 1.00 87.19 89 ILE A CA 1
ATOM 673 C C . ILE A 1 89 ? 21.857 -0.095 -40.690 1.00 87.19 89 ILE A C 1
ATOM 675 O O . ILE A 1 89 ? 22.231 0.274 -41.807 1.00 87.19 89 ILE A O 1
ATOM 679 N N . THR A 1 90 ? 21.427 -1.323 -40.431 1.00 87.94 90 THR A N 1
ATOM 680 C CA . THR A 1 90 ? 21.401 -2.409 -41.408 1.00 87.94 90 THR A CA 1
ATOM 681 C C . THR A 1 90 ? 19.984 -2.959 -41.517 1.00 87.94 90 THR A C 1
ATOM 683 O O . THR A 1 90 ? 19.432 -3.416 -40.525 1.00 87.94 90 THR A O 1
ATOM 686 N N . VAL A 1 91 ? 19.394 -2.936 -42.712 1.00 86.31 91 VAL A N 1
ATOM 687 C CA . VAL A 1 91 ? 18.118 -3.600 -43.021 1.00 86.31 91 VAL A CA 1
ATOM 688 C C . VAL A 1 91 ? 18.401 -5.037 -43.450 1.00 86.31 91 VAL A C 1
ATOM 690 O O . VAL A 1 91 ? 19.303 -5.282 -44.255 1.00 86.31 91 VAL A O 1
ATOM 693 N N . GLY A 1 92 ? 17.632 -5.978 -42.906 1.00 75.62 92 GLY A N 1
ATOM 694 C CA . GLY A 1 92 ? 17.932 -7.411 -42.939 1.00 75.62 92 GLY A CA 1
ATOM 695 C C . GLY A 1 92 ? 17.815 -8.113 -44.290 1.00 75.62 92 GLY A C 1
ATOM 696 O O . GLY A 1 92 ? 18.277 -9.236 -44.450 1.00 75.62 92 GLY A O 1
ATOM 697 N N . SER A 1 93 ? 17.190 -7.466 -45.270 1.00 76.81 93 SER A N 1
ATOM 698 C CA . SER A 1 93 ? 17.107 -7.934 -46.653 1.00 76.81 93 SER A CA 1
ATOM 699 C C . SER A 1 93 ? 17.479 -6.809 -47.629 1.00 76.81 93 SER A C 1
ATOM 701 O O . SER A 1 93 ? 17.451 -5.621 -47.286 1.00 76.81 93 SER A O 1
ATOM 703 N N . SER A 1 94 ? 17.816 -7.170 -48.870 1.00 75.50 94 SER A N 1
ATOM 704 C CA . SER A 1 94 ? 18.157 -6.205 -49.915 1.00 75.50 94 SER A CA 1
ATOM 705 C C . SER A 1 94 ? 16.905 -5.443 -50.331 1.00 75.50 94 SER A C 1
ATOM 707 O O . SER A 1 94 ? 15.939 -6.045 -50.799 1.00 75.50 94 SER A O 1
ATOM 709 N N . LEU A 1 95 ? 16.929 -4.124 -50.165 1.00 75.88 95 LEU A N 1
ATOM 710 C CA . LEU A 1 95 ? 15.869 -3.241 -50.627 1.00 75.88 95 LEU A CA 1
ATOM 711 C C . LEU A 1 95 ? 16.002 -3.003 -52.132 1.00 75.88 95 LEU A C 1
ATOM 713 O O . LEU A 1 95 ? 17.108 -2.891 -52.679 1.00 75.88 95 LEU A O 1
ATOM 717 N N . LEU A 1 96 ? 14.862 -2.889 -52.804 1.00 79.00 96 LEU A N 1
ATOM 718 C CA . LEU A 1 96 ? 14.786 -2.580 -54.224 1.00 79.00 96 LEU A CA 1
ATOM 719 C C . LEU A 1 96 ? 15.268 -1.149 -54.491 1.00 79.00 96 LEU A C 1
ATOM 721 O O . LEU A 1 96 ? 15.356 -0.306 -53.600 1.00 79.00 96 LEU A O 1
ATOM 725 N N . ASP A 1 97 ? 15.607 -0.844 -55.742 1.00 68.50 97 ASP A N 1
ATOM 726 C CA . ASP A 1 97 ? 15.980 0.523 -56.148 1.00 68.50 97 ASP A CA 1
ATOM 727 C C . ASP A 1 97 ? 14.790 1.491 -56.132 1.00 68.50 97 ASP A C 1
ATOM 729 O O . ASP A 1 97 ? 14.972 2.704 -56.149 1.00 68.50 97 ASP A O 1
ATOM 733 N N . THR A 1 98 ? 13.571 0.955 -56.083 1.00 72.69 98 THR A N 1
ATOM 734 C CA . THR A 1 98 ? 12.325 1.719 -55.978 1.00 72.69 98 THR A CA 1
ATOM 735 C C . THR A 1 98 ? 11.879 1.960 -54.540 1.00 72.69 98 THR A C 1
ATOM 737 O O . THR A 1 98 ? 10.933 2.717 -54.338 1.00 72.69 98 THR A O 1
ATOM 740 N N . ASP A 1 99 ? 12.501 1.296 -53.562 1.00 76.81 99 ASP A N 1
ATOM 741 C CA . ASP A 1 99 ? 12.094 1.418 -52.166 1.00 76.81 99 ASP A CA 1
ATOM 742 C C . ASP A 1 99 ? 12.535 2.765 -51.591 1.00 76.81 99 ASP A C 1
ATOM 744 O O . ASP A 1 99 ? 13.681 3.191 -51.747 1.00 76.81 99 ASP A O 1
ATOM 748 N N . VAL A 1 100 ? 11.614 3.430 -50.896 1.00 75.25 100 VAL A N 1
ATOM 749 C CA . VAL A 1 100 ? 11.867 4.696 -50.202 1.00 75.25 100 VAL A CA 1
ATOM 750 C C . VAL A 1 100 ? 12.105 4.407 -48.727 1.00 75.25 100 VAL A C 1
ATOM 752 O O . VAL A 1 100 ? 11.257 3.788 -48.083 1.00 75.25 100 VAL A O 1
ATOM 755 N N . VAL A 1 101 ? 13.229 4.876 -48.182 1.00 78.62 101 VAL A N 1
ATOM 756 C CA . VAL A 1 101 ? 13.573 4.716 -46.762 1.00 78.62 101 VAL A CA 1
ATOM 757 C C . VAL A 1 101 ? 13.569 6.068 -46.062 1.00 78.62 101 VAL A C 1
ATOM 759 O O . VAL A 1 101 ? 14.158 7.031 -46.551 1.00 78.62 101 VAL A O 1
ATOM 762 N N . GLU A 1 102 ? 12.910 6.133 -44.910 1.00 81.00 102 GLU A N 1
ATOM 763 C CA . GLU A 1 102 ? 12.818 7.334 -44.082 1.00 81.00 102 GLU A CA 1
ATOM 764 C C . GLU A 1 102 ? 13.299 7.037 -42.658 1.00 81.00 102 GLU A C 1
ATOM 766 O O . GLU A 1 102 ? 12.931 6.026 -42.054 1.00 81.00 102 GLU A O 1
ATOM 771 N N . PHE A 1 103 ? 14.116 7.946 -42.124 1.00 80.31 103 PHE A N 1
ATOM 772 C CA . PHE A 1 103 ? 14.621 7.901 -40.757 1.00 80.31 103 PHE A CA 1
ATOM 773 C C . PHE A 1 103 ? 14.052 9.069 -39.969 1.00 80.31 103 PHE A C 1
ATOM 775 O O . PHE A 1 103 ? 14.158 10.226 -40.384 1.00 80.31 103 PHE A O 1
ATOM 782 N N . LEU A 1 104 ? 13.498 8.771 -38.801 1.00 77.25 104 LEU A N 1
ATOM 783 C CA . LEU A 1 104 ? 12.995 9.777 -37.885 1.00 77.25 104 LEU A CA 1
ATOM 784 C C . LEU A 1 104 ? 13.602 9.556 -36.503 1.00 77.25 104 LEU A C 1
ATOM 786 O O . LEU A 1 104 ? 13.325 8.556 -35.847 1.00 77.25 104 LEU A O 1
ATOM 790 N N . ILE A 1 105 ? 14.406 10.519 -36.054 1.00 76.25 105 ILE A N 1
ATOM 791 C CA . ILE A 1 105 ? 14.921 10.557 -34.684 1.00 76.25 105 ILE A CA 1
ATOM 792 C C . ILE A 1 105 ? 13.937 11.374 -33.841 1.00 76.25 105 ILE A C 1
ATOM 794 O O . ILE A 1 105 ? 13.813 12.593 -33.998 1.00 76.25 105 ILE A O 1
ATOM 798 N N . VAL A 1 106 ? 13.206 10.689 -32.966 1.00 71.19 106 VAL A N 1
ATOM 799 C CA . VAL A 1 106 ? 12.278 11.275 -31.992 1.00 71.19 106 VAL A CA 1
ATOM 800 C C . VAL A 1 106 ? 12.913 11.337 -30.605 1.00 71.19 106 VAL A C 1
ATOM 802 O O . VAL A 1 106 ? 13.891 10.661 -30.330 1.00 71.19 106 VAL A O 1
ATOM 805 N N . GLY A 1 107 ? 12.360 12.144 -29.699 1.00 64.81 107 GLY A N 1
ATOM 806 C CA . GLY A 1 107 ? 12.739 12.045 -28.284 1.00 64.81 107 GLY A CA 1
ATOM 807 C C . GLY A 1 107 ? 12.273 10.721 -27.672 1.00 64.81 107 GLY A C 1
ATOM 808 O O . GLY A 1 107 ? 11.307 10.126 -28.154 1.00 64.81 107 GLY A O 1
ATOM 809 N N . SER A 1 108 ? 12.918 10.284 -26.592 1.00 60.69 108 SER A N 1
ATOM 810 C CA . SER A 1 108 ? 12.419 9.159 -25.798 1.00 60.69 108 SER A CA 1
ATOM 811 C C . SER A 1 108 ? 11.172 9.607 -25.030 1.00 60.69 108 SER A C 1
ATOM 813 O O . SER A 1 108 ? 11.214 10.544 -24.229 1.00 60.69 108 SER A O 1
ATOM 815 N N . TYR A 1 109 ? 10.047 8.936 -25.276 1.00 55.72 109 TYR A N 1
ATOM 816 C CA . TYR A 1 109 ? 8.814 9.127 -24.518 1.00 55.72 109 TYR A CA 1
ATOM 817 C C . TYR A 1 109 ? 8.472 7.816 -23.832 1.00 55.72 109 TYR A C 1
ATOM 819 O O . TYR A 1 109 ? 8.218 6.810 -24.492 1.00 55.72 109 TYR A O 1
ATOM 827 N N . ILE A 1 110 ? 8.458 7.839 -22.508 1.00 54.19 110 ILE A N 1
ATOM 828 C CA . ILE A 1 110 ? 7.831 6.791 -21.716 1.00 54.19 110 ILE A CA 1
ATOM 829 C C . ILE A 1 110 ? 6.392 7.268 -21.493 1.00 54.19 110 ILE A C 1
ATOM 831 O O . ILE A 1 110 ? 6.163 8.421 -21.118 1.00 54.19 110 ILE A O 1
ATOM 835 N N . LEU A 1 111 ? 5.410 6.420 -21.806 1.00 48.59 111 LEU A N 1
ATOM 836 C CA . LEU A 1 111 ? 4.114 6.544 -21.144 1.00 48.59 111 LEU A CA 1
ATOM 837 C C . LEU A 1 111 ? 4.440 6.337 -19.679 1.00 48.59 111 LEU A C 1
ATOM 839 O O . LEU A 1 111 ? 4.945 5.255 -19.383 1.00 48.59 111 LEU A O 1
ATOM 843 N N . ASP A 1 112 ? 4.244 7.369 -18.849 1.00 55.97 112 ASP A N 1
ATOM 844 C CA . ASP A 1 112 ? 4.362 7.268 -17.391 1.00 55.97 112 ASP A CA 1
ATOM 845 C C . ASP A 1 112 ? 3.865 5.884 -17.011 1.00 55.97 112 ASP A C 1
ATOM 847 O O . ASP A 1 112 ? 2.759 5.536 -17.441 1.00 55.97 112 ASP A O 1
ATOM 851 N N . GLU A 1 113 ? 4.793 5.086 -16.479 1.00 54.22 113 GLU A N 1
ATOM 852 C CA . GLU A 1 113 ? 4.755 3.629 -16.387 1.00 54.22 113 GLU A CA 1
ATOM 853 C C . GLU A 1 113 ? 3.309 3.136 -16.454 1.00 54.22 113 GLU A C 1
ATOM 855 O O . GLU A 1 113 ? 2.497 3.506 -15.605 1.00 54.22 113 GLU A O 1
ATOM 860 N N . VAL A 1 114 ? 2.929 2.388 -17.506 1.00 51.62 114 VAL A N 1
ATOM 861 C CA . VAL A 1 114 ? 1.682 1.620 -17.410 1.00 51.62 114 VAL A CA 1
ATOM 862 C C . VAL A 1 114 ? 1.943 0.728 -16.220 1.00 51.62 114 VAL A C 1
ATOM 864 O O . VAL A 1 114 ? 2.699 -0.228 -16.351 1.00 51.62 114 VAL A O 1
ATOM 867 N N . ASP A 1 115 ? 1.434 1.134 -15.065 1.00 55.34 115 ASP A N 1
ATOM 868 C CA . ASP A 1 115 ? 1.691 0.488 -13.800 1.00 55.34 115 ASP A CA 1
ATOM 869 C C . ASP A 1 115 ? 0.936 -0.834 -13.880 1.00 55.34 115 ASP A C 1
ATOM 871 O O . ASP A 1 115 ? -0.230 -0.946 -13.514 1.00 55.34 115 ASP A O 1
ATOM 875 N N . VAL A 1 116 ? 1.540 -1.822 -14.533 1.00 53.19 116 VAL A N 1
ATOM 876 C CA . VAL A 1 116 ? 0.991 -3.172 -14.640 1.00 53.19 116 VAL A CA 1
ATOM 877 C C . VAL A 1 116 ? 0.990 -3.823 -13.253 1.00 53.19 116 VAL A C 1
ATOM 879 O O . VAL A 1 116 ? 0.179 -4.714 -13.022 1.00 53.19 116 VAL A O 1
ATOM 882 N N . ASP A 1 117 ? 1.796 -3.289 -12.325 1.00 54.62 117 ASP A N 1
ATOM 883 C CA . ASP A 1 117 ? 1.800 -3.582 -10.890 1.00 54.62 117 ASP A CA 1
ATOM 884 C C . ASP A 1 117 ? 0.684 -2.839 -10.117 1.00 54.62 117 ASP A C 1
ATOM 886 O O . ASP A 1 117 ? 0.366 -3.209 -8.985 1.00 54.62 117 ASP A O 1
ATOM 890 N N . SER A 1 118 ? -0.007 -1.857 -10.719 1.00 55.16 118 SER A N 1
ATOM 891 C CA . SER A 1 118 ? -1.192 -1.224 -10.102 1.00 55.16 118 SER A CA 1
ATOM 892 C C . SER A 1 118 ? -2.431 -2.117 -10.110 1.00 55.16 118 SER A C 1
ATOM 894 O O . SER A 1 118 ? -3.411 -1.827 -9.412 1.00 55.16 118 SER A O 1
ATOM 896 N N . PHE A 1 119 ? -2.407 -3.234 -10.846 1.00 55.38 119 PHE A N 1
ATOM 897 C CA . PHE A 1 119 ? -3.376 -4.303 -10.642 1.00 55.38 119 PHE A CA 1
ATOM 898 C C . PHE A 1 119 ? -3.006 -5.059 -9.368 1.00 55.38 119 PHE A C 1
ATOM 900 O O . PHE A 1 119 ? -2.370 -6.103 -9.400 1.00 55.38 119 PHE A O 1
ATOM 907 N N . LYS A 1 120 ? -3.431 -4.499 -8.232 1.00 59.94 120 LYS A N 1
ATOM 908 C CA . LYS A 1 120 ? -3.338 -5.114 -6.907 1.00 59.94 120 LYS A CA 1
ATOM 909 C C . LYS A 1 120 ? -3.835 -6.562 -6.970 1.00 59.94 120 LYS A C 1
ATOM 911 O O . LYS A 1 120 ? -5.039 -6.797 -7.110 1.00 59.94 120 LYS A O 1
ATOM 916 N N . ASP A 1 121 ? -2.913 -7.514 -6.860 1.00 60.47 121 ASP A N 1
ATOM 917 C CA . ASP A 1 121 ? -3.237 -8.934 -6.792 1.00 60.47 121 ASP A CA 1
ATOM 918 C C . ASP A 1 121 ? -4.204 -9.179 -5.629 1.00 60.47 121 ASP A C 1
ATOM 920 O O . ASP A 1 121 ? -3.925 -8.874 -4.471 1.00 60.47 121 ASP A O 1
ATOM 924 N N . LEU A 1 122 ? -5.367 -9.767 -5.919 1.00 58.72 122 LEU A N 1
ATOM 925 C CA . LEU A 1 122 ? -6.377 -10.068 -4.895 1.00 58.72 122 LEU A CA 1
ATOM 926 C C . LEU A 1 122 ? -5.944 -11.191 -3.934 1.00 58.72 122 LEU A C 1
ATOM 928 O O . LEU A 1 122 ? -6.682 -11.501 -3.000 1.00 58.72 122 LEU A O 1
ATOM 932 N N . ALA A 1 123 ? -4.775 -11.797 -4.152 1.00 66.25 123 ALA A N 1
ATOM 933 C CA . ALA A 1 123 ? -4.193 -12.849 -3.328 1.00 66.25 123 ALA A CA 1
ATOM 934 C C . ALA A 1 123 ? -2.670 -12.641 -3.200 1.00 66.25 123 ALA A C 1
ATOM 936 O O . ALA A 1 123 ? -1.901 -13.347 -3.855 1.00 66.25 123 ALA A O 1
ATOM 937 N N . PRO A 1 124 ? -2.218 -11.684 -2.370 1.00 71.94 124 PRO A N 1
ATOM 938 C CA . PRO A 1 124 ? -0.803 -11.363 -2.254 1.00 71.94 124 PRO A CA 1
ATOM 939 C C . PRO A 1 124 ? 0.003 -12.567 -1.753 1.00 71.94 124 PRO A C 1
ATOM 941 O O . PRO A 1 124 ? -0.410 -13.304 -0.846 1.00 71.94 124 PRO A O 1
ATOM 944 N N . VAL A 1 125 ? 1.184 -12.753 -2.340 1.00 78.62 125 VAL A N 1
ATOM 945 C CA . VAL A 1 125 ? 2.199 -13.688 -1.849 1.00 78.62 125 VAL A CA 1
ATOM 946 C C . VAL A 1 125 ? 3.126 -12.920 -0.913 1.00 78.62 125 VAL A C 1
ATOM 948 O O . VAL A 1 125 ? 3.855 -12.030 -1.339 1.00 78.62 125 VAL A O 1
ATOM 951 N N . PHE A 1 126 ? 3.117 -13.267 0.373 1.00 84.62 126 PHE A N 1
ATOM 952 C CA . PHE A 1 126 ? 4.025 -12.667 1.350 1.00 84.62 126 PHE A CA 1
ATOM 953 C C . PHE A 1 126 ? 5.329 -13.455 1.422 1.00 84.62 126 PHE A C 1
ATOM 955 O O . PHE A 1 126 ? 5.323 -14.633 1.776 1.00 84.62 126 PHE A O 1
ATOM 962 N N . ALA A 1 127 ? 6.446 -12.800 1.105 1.00 81.06 127 ALA A N 1
ATOM 963 C CA . ALA A 1 127 ? 7.770 -13.423 1.103 1.00 81.06 127 ALA A CA 1
ATOM 964 C C . ALA A 1 127 ? 8.359 -13.631 2.513 1.00 81.06 127 ALA A C 1
ATOM 966 O O . ALA A 1 127 ? 9.252 -14.459 2.680 1.00 81.06 127 ALA A O 1
ATOM 967 N N . SER A 1 128 ? 7.872 -12.898 3.519 1.00 89.31 128 SER A N 1
ATOM 968 C CA . SER A 1 128 ? 8.387 -12.931 4.890 1.00 89.31 128 SER A CA 1
ATOM 969 C C . SER A 1 128 ? 7.306 -12.632 5.930 1.00 89.31 128 SER A C 1
ATOM 971 O O . SER A 1 128 ? 6.211 -12.177 5.590 1.00 89.31 128 SER A O 1
ATOM 973 N N . ASP A 1 129 ? 7.670 -12.864 7.190 1.00 95.12 129 ASP A N 1
ATOM 974 C CA . ASP A 1 129 ? 6.948 -12.439 8.387 1.00 95.12 129 ASP A CA 1
ATOM 975 C C . ASP A 1 129 ? 6.684 -10.917 8.412 1.00 95.12 129 ASP A C 1
ATOM 977 O O . ASP A 1 129 ? 7.418 -10.143 7.782 1.00 95.12 129 ASP A O 1
ATOM 981 N N . HIS A 1 130 ? 5.630 -10.508 9.127 1.00 95.44 130 HIS A N 1
ATOM 982 C CA . HIS A 1 130 ? 5.120 -9.133 9.218 1.00 95.44 130 HIS A CA 1
ATOM 983 C C . HIS A 1 130 ? 4.865 -8.466 7.846 1.00 95.44 130 HIS A C 1
ATOM 985 O O . HIS A 1 130 ? 5.067 -7.262 7.653 1.00 95.44 130 HIS A O 1
ATOM 991 N N . GLY A 1 131 ? 4.442 -9.261 6.858 1.00 94.19 131 GLY A N 1
ATOM 992 C CA . GLY A 1 131 ? 4.089 -8.799 5.516 1.00 94.19 131 GLY A CA 1
ATOM 993 C C . GLY A 1 131 ? 2.661 -8.253 5.450 1.00 94.19 131 GLY A C 1
ATOM 994 O O . GLY A 1 131 ? 1.757 -8.791 6.084 1.00 94.19 131 GLY A O 1
ATOM 995 N N . TYR A 1 132 ? 2.428 -7.206 4.660 1.00 94.44 132 TYR A N 1
ATOM 996 C CA . TYR A 1 132 ? 1.087 -6.658 4.443 1.00 94.44 132 TYR A CA 1
ATOM 997 C C . TYR A 1 132 ? 0.901 -6.154 3.014 1.00 94.44 132 TYR A C 1
ATOM 999 O O . TYR A 1 132 ? 1.853 -5.728 2.362 1.00 94.44 132 TYR A O 1
ATOM 1007 N N . ASP A 1 133 ? -0.339 -6.196 2.540 1.00 91.81 133 ASP A N 1
ATOM 1008 C CA . ASP A 1 133 ? -0.753 -5.581 1.283 1.00 91.81 133 ASP A CA 1
ATOM 1009 C C . ASP A 1 133 ? -2.206 -5.108 1.399 1.00 91.81 133 ASP A C 1
ATOM 1011 O O . ASP A 1 133 ? -3.126 -5.891 1.626 1.00 91.81 133 ASP A O 1
ATOM 1015 N N . GLY A 1 134 ? -2.443 -3.810 1.221 1.00 91.81 134 GLY A N 1
ATOM 1016 C CA . GLY A 1 134 ? -3.744 -3.217 1.508 1.00 91.81 134 GLY A CA 1
ATOM 1017 C C . GLY A 1 134 ? -3.854 -1.742 1.158 1.00 91.81 134 GLY A C 1
ATOM 1018 O O . GLY A 1 134 ? -2.933 -1.139 0.616 1.00 91.81 134 GLY A O 1
ATOM 1019 N N . PHE A 1 135 ? -5.010 -1.166 1.470 1.00 94.12 135 PHE A N 1
ATOM 1020 C CA . PHE A 1 135 ? -5.215 0.272 1.508 1.00 94.12 135 PHE A CA 1
ATOM 1021 C C . PHE A 1 135 ? -4.631 0.813 2.817 1.00 94.12 135 PHE A C 1
ATOM 1023 O O . PHE A 1 135 ? -5.135 0.509 3.902 1.00 94.12 135 PHE A O 1
ATOM 1030 N N . THR A 1 136 ? -3.550 1.586 2.715 1.00 96.25 136 THR A N 1
ATOM 1031 C CA . THR A 1 136 ? -2.796 2.095 3.870 1.00 96.25 136 THR A CA 1
ATOM 1032 C C . THR A 1 136 ? -2.745 3.612 3.907 1.00 96.25 136 THR A C 1
ATOM 1034 O O . THR A 1 136 ? -2.746 4.259 2.861 1.00 96.25 136 THR A O 1
ATOM 1037 N N . SER A 1 137 ? -2.592 4.174 5.103 1.00 96.25 137 SER A N 1
ATOM 1038 C CA . SER A 1 137 ? -2.312 5.594 5.312 1.00 96.25 137 SER A CA 1
ATOM 1039 C C . SER A 1 137 ? -1.237 5.782 6.389 1.00 96.25 137 SER A C 1
ATOM 1041 O O . SER A 1 137 ? -0.975 4.882 7.190 1.00 96.25 137 SER A O 1
ATOM 1043 N N . THR A 1 138 ? -0.573 6.939 6.389 1.00 98.00 138 THR A N 1
ATOM 1044 C CA . THR A 1 138 ? 0.347 7.323 7.469 1.00 98.00 138 THR A CA 1
ATOM 1045 C C . THR A 1 138 ? -0.429 8.126 8.501 1.00 98.00 138 THR A C 1
ATOM 1047 O O . THR A 1 138 ? -0.875 9.232 8.200 1.00 98.00 138 THR A O 1
ATOM 1050 N N . MET A 1 139 ? -0.558 7.587 9.711 1.00 97.62 139 MET A N 1
ATOM 1051 C CA . MET A 1 139 ? -1.346 8.172 10.796 1.00 97.62 139 MET A CA 1
ATOM 1052 C C . MET A 1 139 ? -0.526 8.279 12.079 1.00 97.62 139 MET A C 1
ATOM 1054 O O . MET A 1 139 ? 0.438 7.541 12.274 1.00 97.62 139 MET A O 1
ATOM 1058 N N . THR A 1 140 ? -0.915 9.199 12.962 1.00 98.50 140 THR A N 1
ATOM 1059 C CA . THR A 1 140 ? -0.328 9.332 14.303 1.00 98.50 140 THR A CA 1
ATOM 1060 C C . THR A 1 140 ? -1.036 8.413 15.289 1.00 98.50 140 THR A C 1
ATOM 1062 O O . THR A 1 140 ? -2.269 8.371 15.318 1.00 98.50 140 THR A O 1
ATOM 1065 N N . VAL A 1 141 ? -0.261 7.713 16.116 1.00 98.69 141 VAL A N 1
ATOM 1066 C CA . VAL A 1 141 ? -0.783 6.858 17.191 1.00 98.69 141 VAL A CA 1
ATOM 1067 C C . VAL A 1 141 ? -0.682 7.558 18.544 1.00 98.69 141 VAL A C 1
ATOM 1069 O O . VAL A 1 141 ? 0.222 8.360 18.777 1.00 98.69 141 VAL A O 1
ATOM 1072 N N . GLY A 1 142 ? -1.635 7.299 19.434 1.00 98.38 142 GLY A N 1
ATOM 1073 C CA . GLY A 1 142 ? -1.659 7.875 20.780 1.00 98.38 142 GLY A CA 1
ATOM 1074 C C . GLY A 1 142 ? -0.927 7.046 21.837 1.00 98.38 142 GLY A C 1
ATOM 1075 O O . GLY A 1 142 ? -0.661 7.539 22.929 1.00 98.38 142 GLY A O 1
ATOM 1076 N N . GLU A 1 143 ? -0.556 5.813 21.501 1.00 98.56 143 GLU A N 1
ATOM 1077 C CA . GLU A 1 143 ? 0.180 4.885 22.356 1.00 98.56 143 GLU A CA 1
ATOM 1078 C C . GLU A 1 143 ? 1.153 4.036 21.527 1.00 98.56 143 GLU A C 1
ATOM 1080 O O . GLU A 1 143 ? 1.128 4.076 20.297 1.00 98.56 143 GLU A O 1
ATOM 1085 N N . ASN A 1 144 ? 2.021 3.271 22.193 1.00 98.69 144 ASN A N 1
ATOM 1086 C CA . ASN A 1 144 ? 2.900 2.339 21.492 1.00 98.69 144 ASN A CA 1
ATOM 1087 C C . ASN A 1 144 ? 2.071 1.198 20.890 1.00 98.69 144 ASN A C 1
ATOM 1089 O O . ASN A 1 144 ? 1.385 0.482 21.620 1.00 98.69 144 ASN A O 1
ATOM 1093 N N . VAL A 1 145 ? 2.205 0.991 19.584 1.00 98.69 145 VAL A N 1
ATOM 1094 C CA . VAL A 1 145 ? 1.567 -0.109 18.853 1.00 98.69 145 VAL A CA 1
ATOM 1095 C C . VAL A 1 145 ? 2.609 -0.904 18.079 1.00 98.69 145 VAL A C 1
ATOM 1097 O O . VAL A 1 145 ? 3.677 -0.392 17.731 1.00 98.69 145 VAL A O 1
ATOM 1100 N N . VAL A 1 146 ? 2.304 -2.165 17.816 1.00 98.56 146 VAL A N 1
ATOM 1101 C CA . VAL A 1 146 ? 3.111 -3.090 17.019 1.00 98.56 146 VAL A CA 1
ATOM 1102 C C . VAL A 1 146 ? 2.281 -3.661 15.879 1.00 98.56 146 VAL A C 1
ATOM 1104 O O . VAL A 1 146 ? 1.067 -3.475 15.829 1.00 98.56 146 VAL A O 1
ATOM 1107 N N . PHE A 1 147 ? 2.937 -4.343 14.942 1.00 98.50 147 PHE A N 1
ATOM 1108 C CA . PHE A 1 147 ? 2.245 -5.028 13.855 1.00 98.50 147 PHE A CA 1
ATOM 1109 C C . PHE A 1 147 ? 1.124 -5.928 14.399 1.00 98.50 147 PHE A C 1
ATOM 1111 O O . PHE A 1 147 ? 1.320 -6.631 15.386 1.00 98.50 147 PHE A O 1
ATOM 1118 N N . GLY A 1 148 ? -0.047 -5.887 13.764 1.00 98.19 148 GLY A N 1
ATOM 1119 C CA . GLY A 1 148 ? -1.202 -6.694 14.152 1.00 98.19 148 GLY A CA 1
ATOM 1120 C C . GLY A 1 148 ? -2.106 -6.062 15.212 1.00 98.19 148 GLY A C 1
ATOM 1121 O O . GLY A 1 148 ? -3.240 -6.516 15.347 1.00 98.19 148 GLY A O 1
ATOM 1122 N N . ASP A 1 149 ? -1.675 -4.995 15.901 1.00 98.81 149 ASP A N 1
ATOM 1123 C CA . ASP A 1 149 ? -2.551 -4.268 16.826 1.00 98.81 149 ASP A CA 1
ATOM 1124 C C . ASP A 1 149 ? -3.724 -3.633 16.058 1.00 98.81 149 ASP A C 1
ATOM 1126 O O . ASP A 1 149 ? -3.516 -2.799 15.169 1.00 98.81 149 ASP A O 1
ATOM 1130 N N . VAL A 1 150 ? -4.961 -3.990 16.406 1.00 98.69 150 VAL A N 1
ATOM 1131 C CA . VAL A 1 150 ? -6.165 -3.347 15.856 1.00 98.69 150 VAL A CA 1
ATOM 1132 C C . VAL A 1 150 ? -6.466 -2.033 16.563 1.00 98.69 150 VAL A C 1
ATOM 1134 O O . VAL A 1 150 ? -6.319 -1.910 17.779 1.00 98.69 150 VAL A O 1
ATOM 1137 N N . LEU A 1 151 ? -6.879 -1.030 15.792 1.00 98.75 151 LEU A N 1
ATOM 1138 C CA . LEU A 1 151 ? -6.926 0.359 16.227 1.00 98.75 151 LEU A CA 1
ATOM 1139 C C . LEU A 1 151 ? -8.291 1.005 15.972 1.00 98.75 151 LEU A C 1
ATOM 1141 O O . LEU A 1 151 ? -8.896 0.819 14.909 1.00 98.75 151 LEU A O 1
ATOM 1145 N N . TYR A 1 152 ? -8.715 1.847 16.912 1.00 98.38 152 TYR A N 1
ATOM 1146 C CA . TYR A 1 152 ? -9.832 2.778 16.758 1.00 98.38 152 TYR A CA 1
ATOM 1147 C C . TYR A 1 152 ? -9.317 4.217 16.627 1.00 98.38 152 TYR A C 1
ATOM 1149 O O . TYR A 1 152 ? -8.221 4.550 17.089 1.00 98.38 152 TYR A O 1
ATOM 1157 N N . LEU A 1 153 ? -10.109 5.081 15.990 1.00 97.88 153 LEU A N 1
ATOM 1158 C CA . LEU A 1 153 ? -9.829 6.513 15.921 1.00 97.88 153 LEU A CA 1
ATOM 1159 C C . LEU A 1 153 ? -10.463 7.207 17.127 1.00 97.88 153 LEU A C 1
ATOM 1161 O O . LEU A 1 153 ? -11.686 7.301 17.229 1.00 97.88 153 LEU A O 1
ATOM 1165 N N . LYS A 1 154 ? -9.631 7.726 18.027 1.00 97.88 154 LYS A N 1
ATOM 1166 C CA . LYS A 1 154 ? -10.102 8.452 19.207 1.00 97.88 154 LYS A CA 1
ATOM 1167 C C . LYS A 1 154 ? -10.455 9.897 18.852 1.00 97.88 154 LYS A C 1
ATOM 1169 O O . LYS A 1 154 ? -9.983 10.462 17.865 1.00 97.88 154 LYS A O 1
ATOM 1174 N N . SER A 1 155 ? -11.255 10.542 19.701 1.00 97.00 155 SER A N 1
ATOM 1175 C CA . SER A 1 155 ? -11.683 11.940 19.541 1.00 97.00 155 SER A CA 1
ATOM 1176 C C . SER A 1 155 ? -10.544 12.972 19.522 1.00 97.00 155 SER A C 1
ATOM 1178 O O . SER A 1 155 ? -10.788 14.134 19.208 1.00 97.00 155 SER A O 1
ATOM 1180 N N . ASP A 1 156 ? -9.315 12.585 19.878 1.00 97.19 156 ASP A N 1
ATOM 1181 C CA . ASP A 1 156 ? -8.114 13.424 19.772 1.00 97.19 156 ASP A CA 1
ATOM 1182 C C . ASP A 1 156 ? -7.460 13.384 18.374 1.00 97.19 156 ASP A C 1
ATOM 1184 O O . ASP A 1 156 ? -6.458 14.063 18.145 1.00 97.19 156 ASP A O 1
ATOM 1188 N N . GLY A 1 157 ? -8.028 12.614 17.438 1.00 97.25 157 GLY A N 1
ATOM 1189 C CA . GLY A 1 157 ? -7.554 12.483 16.061 1.00 97.25 157 GLY A CA 1
ATOM 1190 C C . GLY A 1 157 ? -6.395 11.501 15.879 1.00 97.25 157 GLY A C 1
ATOM 1191 O O . GLY A 1 157 ? -5.822 11.452 14.790 1.00 97.25 157 GLY A O 1
ATOM 1192 N N . LYS A 1 158 ? -6.037 10.731 16.914 1.00 98.50 158 LYS A N 1
ATOM 1193 C CA . LYS A 1 158 ? -4.995 9.699 16.855 1.00 98.50 158 LYS A CA 1
ATOM 1194 C C . LYS A 1 158 ? -5.607 8.305 16.872 1.00 98.50 158 LYS A C 1
ATOM 1196 O O . LYS A 1 158 ? -6.717 8.101 17.366 1.00 98.50 158 LYS A O 1
ATOM 1201 N N . TYR A 1 159 ? -4.854 7.339 16.360 1.00 98.62 159 TYR A N 1
ATOM 1202 C CA . TYR A 1 159 ? -5.209 5.931 16.488 1.00 98.62 159 TYR A CA 1
ATOM 1203 C C . TYR A 1 159 ? -4.704 5.359 17.812 1.00 98.62 159 TYR A C 1
ATOM 1205 O O . TYR A 1 159 ? -3.565 5.600 18.210 1.00 98.62 159 TYR A O 1
ATOM 1213 N N . TRP A 1 160 ? -5.563 4.603 18.482 1.00 98.75 160 TRP A N 1
ATOM 1214 C CA . TRP A 1 160 ? -5.302 3.947 19.763 1.00 98.75 160 TRP A CA 1
ATOM 1215 C C . TRP A 1 160 ? -5.705 2.477 19.661 1.00 98.75 160 TRP A C 1
ATOM 1217 O O . TRP A 1 160 ? -6.502 2.129 18.788 1.00 98.75 160 TRP A O 1
ATOM 1227 N N . LYS A 1 161 ? -5.170 1.615 20.528 1.00 98.75 161 LYS A N 1
ATOM 1228 C CA . LYS A 1 161 ? -5.522 0.192 20.556 1.00 98.75 161 LYS A CA 1
ATOM 1229 C C . LYS A 1 161 ? -7.006 0.031 20.855 1.00 98.75 161 LYS A C 1
ATOM 1231 O O . LYS A 1 161 ? -7.503 0.575 21.837 1.00 98.75 161 LYS A O 1
ATOM 1236 N N . ALA A 1 162 ? -7.707 -0.696 19.995 1.00 98.56 162 ALA A N 1
ATOM 1237 C CA . ALA A 1 162 ? -9.106 -1.019 20.219 1.00 98.56 162 ALA A CA 1
ATOM 1238 C C . ALA A 1 162 ? -9.237 -2.120 21.267 1.00 98.56 162 ALA A C 1
ATOM 1240 O O . ALA A 1 162 ? -8.396 -3.015 21.337 1.00 98.56 162 ALA A O 1
ATOM 1241 N N . ASP A 1 163 ? -10.298 -2.053 22.056 1.00 98.38 163 ASP A N 1
ATOM 1242 C CA . ASP A 1 163 ? -10.593 -3.028 23.097 1.00 98.38 163 ASP A CA 1
ATOM 1243 C C . ASP A 1 163 ? -12.096 -3.294 23.094 1.00 98.38 163 ASP A C 1
ATOM 1245 O O . ASP A 1 163 ? -12.889 -2.349 23.148 1.00 98.38 163 ASP A O 1
ATOM 1249 N N . ALA A 1 164 ? -12.476 -4.565 22.980 1.00 98.19 164 ALA A N 1
ATOM 1250 C CA . ALA A 1 164 ? -13.870 -4.980 22.966 1.00 98.19 164 ALA A CA 1
ATOM 1251 C C . ALA A 1 164 ? -14.561 -4.837 24.334 1.00 98.19 164 ALA A C 1
ATOM 1253 O O . ALA A 1 164 ? -15.782 -4.916 24.372 1.00 98.19 164 ALA A O 1
ATOM 1254 N N . ASP A 1 165 ? -13.832 -4.610 25.432 1.00 97.38 165 ASP A N 1
ATOM 1255 C CA . ASP A 1 165 ? -14.389 -4.493 26.796 1.00 97.38 165 ASP A CA 1
ATOM 1256 C C . ASP A 1 165 ? -15.195 -3.190 27.024 1.00 97.38 165 ASP A C 1
ATOM 1258 O O . ASP A 1 165 ? -15.870 -3.031 28.040 1.00 97.38 165 ASP A O 1
ATOM 1262 N N . ALA A 1 166 ? -15.135 -2.225 26.093 1.00 92.56 166 ALA A N 1
ATOM 1263 C CA . ALA A 1 166 ? -15.887 -0.974 26.189 1.00 92.56 166 ALA A CA 1
ATOM 1264 C C . ALA A 1 166 ? -16.266 -0.374 24.824 1.00 92.56 166 ALA A C 1
ATOM 1266 O O . ALA A 1 166 ? -15.514 -0.420 23.851 1.00 92.56 166 ALA A O 1
ATOM 1267 N N . ASP A 1 167 ? -17.413 0.303 24.777 1.00 94.06 167 ASP A N 1
ATOM 1268 C CA . ASP A 1 167 ? -17.885 1.067 23.614 1.00 94.06 167 ASP A CA 1
ATOM 1269 C C . ASP A 1 167 ? -16.957 2.244 23.257 1.00 94.06 167 ASP A C 1
ATOM 1271 O O . ASP A 1 167 ? -16.749 2.557 22.086 1.00 94.06 167 ASP A O 1
ATOM 1275 N N . THR A 1 168 ? -16.345 2.877 24.262 1.00 95.94 168 THR A N 1
ATOM 1276 C CA . THR A 1 168 ? -15.469 4.049 24.075 1.00 95.94 168 THR A CA 1
ATOM 1277 C C . THR A 1 168 ? -14.148 3.763 23.348 1.00 95.94 168 THR A C 1
ATOM 1279 O O . THR A 1 168 ? -13.473 4.708 22.931 1.00 95.94 168 THR A O 1
ATOM 1282 N N . THR A 1 169 ? -13.778 2.490 23.186 1.00 97.38 169 THR A N 1
ATOM 1283 C CA . THR A 1 169 ? -12.546 2.021 22.522 1.00 97.38 169 THR A CA 1
ATOM 1284 C C . THR A 1 169 ? -12.818 1.327 21.186 1.00 97.38 169 THR A C 1
ATOM 1286 O O . THR A 1 169 ? -11.955 0.635 20.648 1.00 97.38 169 THR A O 1
ATOM 1289 N N . MET A 1 170 ? -14.016 1.527 20.635 1.00 97.62 170 MET A N 1
ATOM 1290 C CA . MET A 1 170 ? -14.524 0.907 19.412 1.00 97.62 170 MET A CA 1
ATOM 1291 C C . MET A 1 170 ? -15.130 1.984 18.488 1.00 97.62 170 MET A C 1
ATOM 1293 O O . MET A 1 170 ? -15.450 3.079 18.954 1.00 97.62 170 MET A O 1
ATOM 1297 N N . PRO A 1 171 ? -15.312 1.739 17.173 1.00 97.94 171 PRO A N 1
ATOM 1298 C CA . PRO A 1 171 ? -14.944 0.553 16.390 1.00 97.94 171 PRO A CA 1
ATOM 1299 C C . PRO A 1 171 ? -13.465 0.482 15.992 1.00 97.94 171 PRO A C 1
ATOM 1301 O O . PRO A 1 171 ? -12.803 1.500 15.776 1.00 97.94 171 PRO A O 1
ATOM 1304 N N . VAL A 1 172 ? -12.997 -0.738 15.723 1.00 98.44 172 VAL A N 1
ATOM 1305 C CA . VAL A 1 172 ? -11.803 -0.994 14.909 1.00 98.44 172 VAL A CA 1
ATOM 1306 C C . VAL A 1 172 ? -12.012 -0.443 13.501 1.00 98.44 172 VAL A C 1
ATOM 1308 O O . VAL A 1 172 ? -13.005 -0.743 12.837 1.00 98.44 172 VAL A O 1
ATOM 1311 N N . THR A 1 173 ? -11.050 0.350 13.036 1.00 97.94 173 THR A N 1
ATOM 1312 C CA . THR A 1 173 ? -11.046 0.983 11.701 1.00 97.94 173 THR A CA 1
ATOM 1313 C C . THR A 1 173 ? -9.699 0.871 10.988 1.00 97.94 173 THR A C 1
ATOM 1315 O O . THR A 1 173 ? -9.587 1.190 9.800 1.00 97.94 173 THR A O 1
ATOM 1318 N N . ALA A 1 174 ? -8.663 0.419 11.694 1.00 98.50 174 ALA A N 1
ATOM 1319 C CA . ALA A 1 174 ? -7.350 0.165 11.128 1.00 98.50 174 ALA A CA 1
ATOM 1320 C C . ALA A 1 174 ? -6.622 -0.944 11.897 1.00 98.50 174 ALA A C 1
ATOM 1322 O O . ALA A 1 174 ? -6.985 -1.269 13.024 1.00 98.50 174 ALA A O 1
ATOM 1323 N N . VAL A 1 175 ? -5.566 -1.482 11.299 1.00 98.69 175 VAL A N 1
ATOM 1324 C CA . VAL A 1 175 ? -4.581 -2.349 11.951 1.00 98.69 175 VAL A CA 1
ATOM 1325 C C . VAL A 1 175 ? -3.187 -1.757 11.748 1.00 98.69 175 VAL A C 1
ATOM 1327 O O . VAL A 1 175 ? -2.866 -1.245 10.668 1.00 98.69 175 VAL A O 1
ATOM 1330 N N . ALA A 1 176 ? -2.358 -1.772 12.787 1.00 98.62 176 ALA A N 1
ATOM 1331 C CA . ALA A 1 176 ? -0.964 -1.370 12.685 1.00 98.62 176 ALA A CA 1
ATOM 1332 C C . ALA A 1 176 ? -0.190 -2.379 11.823 1.00 98.62 176 ALA A C 1
ATOM 1334 O O . ALA A 1 176 ? -0.282 -3.589 12.017 1.00 98.62 176 ALA A O 1
ATOM 1335 N N . VAL A 1 177 ? 0.603 -1.873 10.877 1.00 97.94 177 VAL A N 1
ATOM 1336 C CA . VAL A 1 177 ? 1.462 -2.693 9.998 1.00 97.94 177 VAL A CA 1
ATOM 1337 C C . VAL A 1 177 ? 2.951 -2.403 10.215 1.00 97.94 177 VAL A C 1
ATOM 1339 O O . VAL A 1 177 ? 3.791 -2.639 9.348 1.00 97.94 177 VAL A O 1
ATOM 1342 N N . ALA A 1 178 ? 3.277 -1.836 11.376 1.00 95.50 178 ALA A N 1
ATOM 1343 C CA . ALA A 1 178 ? 4.624 -1.522 11.833 1.00 95.50 178 ALA A CA 1
ATOM 1344 C C . ALA A 1 178 ? 4.620 -1.301 13.353 1.00 95.50 178 ALA A C 1
ATOM 1346 O O . ALA A 1 178 ? 3.571 -1.063 13.950 1.00 95.50 178 ALA A O 1
ATOM 1347 N N . THR A 1 179 ? 5.805 -1.291 13.962 1.00 98.19 179 THR A N 1
ATOM 1348 C CA . THR A 1 179 ? 5.983 -0.748 15.314 1.00 98.19 179 THR A CA 1
ATOM 1349 C C . THR A 1 179 ? 6.003 0.775 15.265 1.00 98.19 179 THR A C 1
ATOM 1351 O O . THR A 1 179 ? 6.837 1.363 14.574 1.00 98.19 179 THR A O 1
ATOM 1354 N N . ILE A 1 180 ? 5.100 1.415 16.006 1.00 98.50 180 ILE A N 1
ATOM 1355 C CA . ILE A 1 180 ? 4.943 2.871 16.053 1.00 98.50 180 ILE A CA 1
ATOM 1356 C C . ILE A 1 180 ? 4.899 3.293 17.522 1.00 98.50 180 ILE A C 1
ATOM 1358 O O . ILE A 1 180 ? 4.131 2.753 18.314 1.00 98.50 180 ILE A O 1
ATOM 1362 N N . LEU A 1 181 ? 5.755 4.242 17.899 1.00 98.56 181 LEU A N 1
ATOM 1363 C CA . LEU A 1 181 ? 5.781 4.782 19.257 1.00 98.56 181 LEU A CA 1
ATOM 1364 C C . LEU A 1 181 ? 4.655 5.800 19.460 1.00 98.56 181 LEU A C 1
ATOM 1366 O O . LEU A 1 181 ? 4.221 6.444 18.506 1.00 98.56 181 LEU A O 1
ATOM 1370 N N . ALA A 1 182 ? 4.239 5.988 20.710 1.00 98.31 182 ALA A N 1
ATOM 1371 C CA . ALA A 1 182 ? 3.282 7.021 21.089 1.00 98.31 182 ALA A CA 1
ATOM 1372 C C . ALA A 1 182 ? 3.684 8.396 20.525 1.00 98.31 182 ALA A C 1
ATOM 1374 O O . ALA A 1 182 ? 4.860 8.769 20.548 1.00 98.31 182 ALA A O 1
ATOM 1375 N N . ASP A 1 183 ? 2.698 9.133 20.012 1.00 98.06 183 ASP A N 1
ATOM 1376 C CA . ASP A 1 183 ? 2.841 10.442 19.366 1.00 98.06 183 ASP A CA 1
ATOM 1377 C C . ASP A 1 183 ? 3.673 10.463 18.070 1.00 98.06 183 ASP A C 1
ATOM 1379 O O . ASP A 1 183 ? 3.854 11.529 17.476 1.00 98.06 183 ASP A O 1
ATOM 1383 N N . ALA A 1 184 ? 4.132 9.308 17.578 1.00 98.31 184 ALA A N 1
ATOM 1384 C CA . ALA A 1 184 ? 4.783 9.195 16.280 1.00 98.31 184 ALA A CA 1
ATOM 1385 C C . ALA A 1 184 ? 3.774 8.874 15.168 1.00 98.31 184 ALA A C 1
ATOM 1387 O O . ALA A 1 184 ? 2.714 8.287 15.396 1.00 98.31 184 ALA A O 1
ATOM 1388 N N . SER A 1 185 ? 4.126 9.247 13.937 1.00 97.88 185 SER A N 1
ATOM 1389 C CA . SER A 1 185 ? 3.392 8.833 12.743 1.00 97.88 185 SER A CA 1
ATOM 1390 C C . SER A 1 185 ? 3.995 7.564 12.151 1.00 97.88 185 SER A C 1
ATOM 1392 O O . SER A 1 185 ? 5.213 7.449 12.014 1.00 97.88 185 SER A O 1
ATOM 1394 N N . GLY A 1 186 ? 3.142 6.631 11.750 1.00 97.19 186 GLY A N 1
ATOM 1395 C CA . GLY A 1 186 ? 3.536 5.395 11.087 1.00 97.19 186 GLY A CA 1
ATOM 1396 C C . GLY A 1 186 ? 2.421 4.859 10.199 1.00 97.19 186 GLY A C 1
ATOM 1397 O O . GLY A 1 186 ? 1.345 5.450 10.104 1.00 97.19 186 GLY A O 1
ATOM 1398 N N . LYS A 1 187 ? 2.695 3.763 9.491 1.00 97.56 187 LYS A N 1
ATOM 1399 C CA . LYS A 1 187 ? 1.728 3.179 8.558 1.00 97.56 187 LYS A CA 1
ATOM 1400 C C . LYS A 1 187 ? 0.689 2.331 9.289 1.00 97.56 187 LYS A C 1
ATOM 1402 O O . LYS A 1 187 ? 1.042 1.458 10.080 1.00 97.56 187 LYS A O 1
ATOM 1407 N N . VAL A 1 188 ? -0.574 2.546 8.939 1.00 98.44 188 VAL A N 1
ATOM 1408 C CA . VAL A 1 188 ? -1.717 1.708 9.325 1.00 98.44 188 VAL A CA 1
ATOM 1409 C C . VAL A 1 188 ? -2.451 1.232 8.070 1.00 98.44 188 VAL A C 1
ATOM 1411 O O . VAL A 1 188 ? -2.395 1.888 7.026 1.00 98.44 188 VAL A O 1
ATOM 1414 N N . MET A 1 189 ? -3.133 0.092 8.155 1.00 98.12 189 MET A N 1
ATOM 1415 C CA . MET A 1 189 ? -3.920 -0.491 7.065 1.00 98.12 189 MET A CA 1
ATOM 1416 C C . MET A 1 189 ? -5.410 -0.483 7.411 1.00 98.12 189 MET A C 1
ATOM 1418 O O . MET A 1 189 ? -5.788 -0.860 8.513 1.00 98.12 189 MET A O 1
ATOM 1422 N N . HIS A 1 190 ? -6.256 -0.080 6.464 1.00 97.69 190 HIS A N 1
ATOM 1423 C CA . HIS A 1 190 ? -7.715 0.001 6.634 1.00 97.69 190 HIS A CA 1
ATOM 1424 C C . HIS A 1 190 ? -8.466 -1.163 5.981 1.00 97.69 190 HIS A C 1
ATOM 1426 O O . HIS A 1 190 ? -9.603 -1.446 6.341 1.00 97.69 190 HIS A O 1
ATOM 1432 N N . TYR A 1 191 ? -7.843 -1.813 5.000 1.00 96.12 191 TYR A N 1
ATOM 1433 C CA . TYR A 1 191 ? -8.406 -2.939 4.262 1.00 96.12 191 TYR A CA 1
ATOM 1434 C C . TYR A 1 191 ? -7.277 -3.685 3.556 1.00 96.12 191 TYR A C 1
ATOM 1436 O O . TYR A 1 191 ? -6.463 -3.038 2.895 1.00 96.12 191 TYR A O 1
ATOM 1444 N N . GLY A 1 192 ? -7.222 -5.011 3.637 1.00 95.38 192 GLY A N 1
ATOM 1445 C CA . GLY A 1 192 ? -6.210 -5.791 2.925 1.00 95.38 192 GLY A CA 1
ATOM 1446 C C . GLY A 1 192 ? -5.783 -7.052 3.655 1.00 95.38 192 GLY A C 1
ATOM 1447 O O . GLY A 1 192 ? -6.499 -7.563 4.506 1.00 95.38 192 GLY A O 1
ATOM 1448 N N . TYR A 1 193 ? -4.608 -7.561 3.312 1.00 96.19 193 TYR A N 1
ATOM 1449 C CA . TYR A 1 193 ? -4.041 -8.769 3.888 1.00 96.19 193 TYR A CA 1
ATOM 1450 C C . TYR A 1 193 ? -2.858 -8.436 4.792 1.00 96.19 193 TYR A C 1
ATOM 1452 O O . TYR A 1 193 ? -2.051 -7.564 4.469 1.00 96.19 193 TYR A O 1
ATOM 1460 N N . ALA A 1 194 ? -2.734 -9.166 5.895 1.00 96.44 194 ALA A N 1
ATOM 1461 C CA . ALA A 1 194 ? -1.580 -9.114 6.786 1.00 96.44 194 ALA A CA 1
ATOM 1462 C C . ALA A 1 194 ? -1.151 -10.534 7.153 1.00 96.44 194 ALA A C 1
ATOM 1464 O O . ALA A 1 194 ? -2.000 -11.421 7.285 1.00 96.44 194 ALA A O 1
ATOM 1465 N N . ARG A 1 195 ? 0.157 -10.736 7.302 1.00 96.50 195 ARG A N 1
ATOM 1466 C CA . ARG A 1 195 ? 0.784 -11.984 7.728 1.00 96.50 195 ARG A CA 1
ATOM 1467 C C . ARG A 1 195 ? 1.653 -11.744 8.953 1.00 96.50 195 ARG A C 1
ATOM 1469 O O . ARG A 1 195 ? 2.441 -10.803 8.957 1.00 96.50 195 ARG A O 1
ATOM 1476 N N . ASP A 1 196 ? 1.541 -12.642 9.914 1.00 97.38 196 ASP A N 1
ATOM 1477 C CA . ASP A 1 196 ? 2.387 -12.725 11.100 1.00 97.38 196 ASP A CA 1
ATOM 1478 C C . ASP A 1 196 ? 2.573 -14.212 11.425 1.00 97.38 196 ASP A C 1
ATOM 1480 O O . ASP A 1 196 ? 1.606 -14.938 11.672 1.00 97.38 196 ASP A O 1
ATOM 1484 N N . ASP A 1 197 ? 3.822 -14.674 11.380 1.00 97.38 197 ASP A N 1
ATOM 1485 C CA . ASP A 1 197 ? 4.183 -16.087 11.543 1.00 97.38 197 ASP A CA 1
ATOM 1486 C C . ASP A 1 197 ? 3.951 -16.599 12.979 1.00 97.38 197 ASP A C 1
ATOM 1488 O O . ASP A 1 197 ? 4.034 -17.804 13.232 1.00 97.38 197 ASP A O 1
ATOM 1492 N N . SER A 1 198 ? 3.667 -15.704 13.934 1.00 96.88 198 SER A N 1
ATOM 1493 C CA . SER A 1 198 ? 3.284 -16.063 15.302 1.00 96.88 198 SER A CA 1
ATOM 1494 C C . SER A 1 198 ? 1.797 -16.395 15.454 1.00 96.88 198 SER A C 1
ATOM 1496 O O . SER A 1 198 ? 1.399 -16.970 16.473 1.00 96.88 198 SER A O 1
ATOM 1498 N N . TRP A 1 199 ? 0.969 -16.064 14.459 1.00 97.81 199 TRP A N 1
ATOM 1499 C CA . TRP A 1 199 ? -0.448 -16.408 14.463 1.00 97.81 199 TRP A CA 1
ATOM 1500 C C . TRP A 1 199 ? -0.686 -17.893 14.162 1.00 97.81 199 TRP A C 1
ATOM 1502 O O . TRP A 1 199 ? 0.091 -18.564 13.484 1.00 97.81 199 TRP A O 1
ATOM 1512 N N . ALA A 1 200 ? -1.795 -18.414 14.689 1.00 97.69 200 ALA A N 1
ATOM 1513 C CA . ALA A 1 200 ? -2.188 -19.815 14.554 1.00 97.69 200 ALA A CA 1
ATOM 1514 C C . ALA A 1 200 ? -3.709 -19.958 14.373 1.00 97.69 200 ALA A C 1
ATOM 1516 O O . ALA A 1 200 ? -4.370 -20.702 15.098 1.00 97.69 200 ALA A O 1
ATOM 1517 N N . TRP A 1 201 ? -4.266 -19.206 13.426 1.00 98.25 201 TRP A N 1
ATOM 1518 C CA . TRP A 1 201 ? -5.698 -19.155 13.141 1.00 98.25 201 TRP A CA 1
ATOM 1519 C C . TRP A 1 201 ? -6.235 -20.425 12.480 1.00 98.25 201 TRP A C 1
ATOM 1521 O O . TRP A 1 201 ? -5.523 -21.174 11.801 1.00 98.25 201 TRP A O 1
ATOM 1531 N N . THR A 1 202 ? -7.542 -20.629 12.601 1.00 98.50 202 THR A N 1
ATOM 1532 C CA . THR A 1 202 ? -8.264 -21.623 11.816 1.00 98.50 202 THR A CA 1
ATOM 1533 C C . THR A 1 202 ? -8.591 -21.037 10.447 1.00 98.50 202 THR A C 1
ATOM 1535 O O . THR A 1 202 ? -9.266 -20.022 10.330 1.00 98.50 202 THR A O 1
ATOM 1538 N N . VAL A 1 203 ? -8.149 -21.680 9.363 1.00 97.94 203 VAL A N 1
ATOM 1539 C CA . VAL A 1 203 ? -8.449 -21.199 8.002 1.00 97.94 203 VAL A CA 1
ATOM 1540 C C . VAL A 1 203 ? -9.964 -21.095 7.783 1.00 97.94 203 VAL A C 1
ATOM 1542 O O . VAL A 1 203 ? -10.693 -22.066 7.975 1.00 97.94 203 VAL A O 1
ATOM 1545 N N . GLY A 1 204 ? -10.429 -19.922 7.349 1.00 97.31 204 GLY A N 1
ATOM 1546 C CA . GLY A 1 204 ? -11.844 -19.584 7.189 1.00 97.31 204 GLY A CA 1
ATOM 1547 C C . GLY A 1 204 ? -12.533 -19.095 8.469 1.00 97.31 204 GLY A C 1
ATOM 1548 O O . GLY A 1 204 ? -13.721 -18.780 8.422 1.00 97.31 204 GLY A O 1
ATOM 1549 N N . GLY A 1 205 ? -11.819 -19.027 9.595 1.00 98.19 205 GLY A N 1
ATOM 1550 C CA . GLY A 1 205 ? -12.327 -18.520 10.864 1.00 98.19 205 GLY A CA 1
ATOM 1551 C C . GLY A 1 205 ? -12.616 -17.021 10.816 1.00 98.19 205 GLY A C 1
ATOM 1552 O O . GLY A 1 205 ? -11.859 -16.244 10.228 1.00 98.19 205 GLY A O 1
ATOM 1553 N N . ILE A 1 206 ? -13.736 -16.622 11.419 1.00 98.38 206 ILE A N 1
ATOM 1554 C CA . ILE A 1 206 ? -14.115 -15.214 11.563 1.00 98.38 206 ILE A CA 1
ATOM 1555 C C . ILE A 1 206 ? -13.304 -14.601 12.697 1.00 98.38 206 ILE A C 1
ATOM 1557 O O . ILE A 1 206 ? -13.192 -15.184 13.775 1.00 98.38 206 ILE A O 1
ATOM 1561 N N . LEU A 1 207 ? -12.758 -13.418 12.441 1.00 98.62 207 LEU A N 1
ATOM 1562 C CA . LEU A 1 207 ? -11.933 -12.690 13.391 1.00 98.62 207 LEU A CA 1
ATOM 1563 C C . LEU A 1 207 ? -12.731 -11.547 14.003 1.00 98.62 207 LEU A C 1
ATOM 1565 O O . LEU A 1 207 ? -13.395 -10.787 13.292 1.00 98.62 207 LEU A O 1
ATOM 1569 N N . TYR A 1 208 ? -12.616 -11.416 15.317 1.00 98.56 208 TYR A N 1
ATOM 1570 C CA . TYR A 1 208 ? -13.245 -10.387 16.130 1.00 98.56 208 TYR A CA 1
ATOM 1571 C C . TYR A 1 208 ? -12.186 -9.551 16.847 1.00 98.56 208 TYR A C 1
ATOM 1573 O O . TYR A 1 208 ? -11.050 -9.995 17.048 1.00 98.56 208 TYR A O 1
ATOM 1581 N N . THR A 1 209 ? -12.572 -8.352 17.272 1.00 98.25 209 THR A N 1
ATOM 1582 C CA . THR A 1 209 ? -11.786 -7.578 18.240 1.00 98.25 209 THR A CA 1
ATOM 1583 C C . THR A 1 209 ? -11.723 -8.325 19.574 1.00 98.25 209 THR A C 1
ATOM 1585 O O . THR A 1 209 ? -12.731 -8.853 20.041 1.00 98.25 209 THR A O 1
ATOM 1588 N N . SER A 1 210 ? -10.540 -8.396 20.182 1.00 98.38 210 SER A N 1
ATOM 1589 C CA . SER A 1 210 ? -10.336 -9.011 21.498 1.00 98.38 210 SER A CA 1
ATOM 1590 C C . SER A 1 210 ? -10.692 -8.052 22.640 1.00 98.38 210 SER A C 1
ATOM 1592 O O . SER A 1 210 ? -10.593 -6.838 22.487 1.00 98.38 210 SER A O 1
ATOM 1594 N N . THR A 1 211 ? -11.014 -8.601 23.814 1.00 98.19 211 THR A N 1
ATOM 1595 C CA . THR A 1 211 ? -11.077 -7.862 25.095 1.00 98.19 211 THR A CA 1
ATOM 1596 C C . THR A 1 211 ? -9.689 -7.594 25.697 1.00 98.19 211 THR A C 1
ATOM 1598 O O . THR A 1 211 ? -9.539 -7.140 26.825 1.00 98.19 211 THR A O 1
ATOM 1601 N N . THR A 1 212 ? -8.626 -7.958 24.976 1.00 98.19 212 THR A N 1
ATOM 1602 C CA . THR A 1 212 ? -7.268 -7.475 25.234 1.00 98.19 212 THR A CA 1
ATOM 1603 C C . THR A 1 212 ? -6.970 -6.365 24.241 1.00 98.19 212 THR A C 1
ATOM 1605 O O . THR A 1 212 ? -6.942 -6.639 23.042 1.00 98.19 212 THR A O 1
ATOM 1608 N N . ALA A 1 213 ? -6.699 -5.153 24.728 1.00 98.44 213 ALA A N 1
ATOM 1609 C CA . ALA A 1 213 ? -6.364 -3.994 23.902 1.00 98.44 213 ALA A CA 1
ATOM 1610 C C . ALA A 1 213 ? -5.379 -4.306 22.755 1.00 98.44 213 ALA A C 1
ATOM 1612 O O . ALA A 1 213 ? -4.257 -4.775 22.973 1.00 98.44 213 ALA A O 1
ATOM 1613 N N . GLY A 1 214 ? -5.803 -4.008 21.525 1.00 98.44 214 GLY A N 1
ATOM 1614 C CA . GLY A 1 214 ? -5.072 -4.235 20.276 1.00 98.44 214 GLY A CA 1
ATOM 1615 C C . GLY A 1 214 ? -5.178 -5.664 19.739 1.00 98.44 214 GLY A C 1
ATOM 1616 O O . GLY A 1 214 ? -4.746 -5.930 18.623 1.00 98.44 214 GLY A O 1
ATOM 1617 N N . GLY A 1 215 ? -5.763 -6.590 20.495 1.00 98.31 215 GLY A N 1
ATOM 1618 C CA . GLY A 1 215 ? -5.798 -8.005 20.157 1.00 98.31 215 GLY A CA 1
ATOM 1619 C C . GLY A 1 215 ? -6.864 -8.389 19.129 1.00 98.31 215 GLY A C 1
ATOM 1620 O O . GLY A 1 215 ? -7.924 -7.773 19.011 1.00 98.31 215 GLY A O 1
ATOM 1621 N N . ILE A 1 216 ? -6.594 -9.503 18.452 1.00 98.62 216 ILE A N 1
ATOM 1622 C CA . ILE A 1 216 ? -7.500 -10.198 17.532 1.00 98.62 216 ILE A CA 1
ATOM 1623 C C . ILE A 1 216 ? -7.839 -11.566 18.135 1.00 98.62 216 ILE A C 1
ATOM 1625 O O . ILE A 1 216 ? -6.990 -12.189 18.773 1.00 98.62 216 ILE A O 1
ATOM 1629 N N . THR A 1 217 ? -9.067 -12.044 17.946 1.00 98.50 217 THR A N 1
ATOM 1630 C CA . THR A 1 217 ? -9.517 -13.353 18.443 1.00 98.50 217 THR A CA 1
ATOM 1631 C C . THR A 1 217 ? -10.455 -14.046 17.450 1.00 98.50 217 THR A C 1
ATOM 1633 O O . THR A 1 217 ? -11.192 -13.388 16.724 1.00 98.50 217 THR A O 1
ATOM 1636 N N . GLU A 1 218 ? -10.465 -15.383 17.436 1.00 98.06 218 GLU A N 1
ATOM 1637 C CA . GLU A 1 218 ? -11.473 -16.197 16.725 1.00 98.06 218 GLU A CA 1
ATOM 1638 C C . GLU A 1 218 ? -12.710 -16.504 17.590 1.00 98.06 218 GLU A C 1
ATOM 1640 O O . GLU A 1 218 ? -13.666 -17.128 17.134 1.00 98.06 218 GLU A O 1
ATOM 1645 N N . THR A 1 219 ? -12.705 -16.082 18.857 1.00 97.81 219 THR A N 1
ATOM 1646 C CA . THR A 1 219 ? -13.844 -16.228 19.772 1.00 97.81 219 THR A CA 1
ATOM 1647 C C . THR A 1 219 ? -14.503 -14.876 19.975 1.00 97.81 219 THR A C 1
ATOM 1649 O O . THR A 1 219 ? -13.867 -13.966 20.502 1.00 97.81 219 THR A O 1
ATOM 1652 N N . ALA A 1 220 ? -15.771 -14.757 19.582 1.00 97.81 220 ALA A N 1
ATOM 1653 C CA . ALA A 1 220 ? -16.544 -13.542 19.804 1.00 97.81 220 ALA A CA 1
ATOM 1654 C C . ALA A 1 220 ? -16.574 -13.178 21.306 1.00 97.81 220 ALA A C 1
ATOM 1656 O O . ALA A 1 220 ? -16.835 -14.067 22.125 1.00 97.81 220 ALA A O 1
ATOM 1657 N N . PRO A 1 221 ? -16.337 -11.901 21.665 1.00 97.62 221 PRO A N 1
ATOM 1658 C CA . PRO A 1 221 ? -16.571 -11.396 23.017 1.00 97.62 221 PRO A CA 1
ATOM 1659 C C . PRO A 1 221 ? -17.988 -11.723 23.515 1.00 97.62 221 PRO A C 1
ATOM 1661 O O . PRO A 1 221 ? -18.928 -11.828 22.722 1.00 97.62 221 PRO A O 1
ATOM 1664 N N . SER A 1 222 ? -18.141 -11.946 24.821 1.00 97.12 222 SER A N 1
ATOM 1665 C CA . SER A 1 222 ? -19.381 -12.502 25.397 1.00 97.12 222 SER A CA 1
ATOM 1666 C C . SER A 1 222 ? -19.719 -12.003 26.805 1.00 97.12 222 SER A C 1
ATOM 1668 O O . SER A 1 222 ? -20.717 -12.442 27.378 1.00 97.12 222 SER A O 1
ATOM 1670 N N . GLY A 1 223 ? -18.870 -11.163 27.399 1.00 96.50 223 GLY A N 1
ATOM 1671 C CA . GLY A 1 223 ? -19.145 -10.465 28.650 1.00 96.50 223 GLY A CA 1
ATOM 1672 C C . GLY A 1 223 ? -20.218 -9.393 28.466 1.00 96.50 223 GLY A C 1
ATOM 1673 O O . GLY A 1 223 ? -20.426 -8.897 27.367 1.00 96.50 223 GLY A O 1
ATOM 1674 N N . SER A 1 224 ? -20.936 -9.057 29.537 1.00 96.69 224 SER A N 1
ATOM 1675 C CA . SER A 1 224 ? -21.904 -7.950 29.514 1.00 96.69 224 SER A CA 1
ATOM 1676 C C . SER A 1 224 ? -21.152 -6.623 29.376 1.00 96.69 224 SER A C 1
ATOM 1678 O O . SER A 1 224 ? -20.214 -6.376 30.134 1.00 96.69 224 SER A O 1
ATOM 1680 N N . GLY A 1 225 ? -21.563 -5.794 28.417 1.00 95.56 225 GLY A N 1
ATOM 1681 C CA . GLY A 1 225 ? -20.870 -4.575 27.989 1.00 95.56 225 GLY A CA 1
ATOM 1682 C C . GLY A 1 225 ? -19.882 -4.785 26.835 1.00 95.56 225 GLY A C 1
ATOM 1683 O O . GLY A 1 225 ? -19.514 -3.808 26.174 1.00 95.56 225 GLY A O 1
ATOM 1684 N N . ASP A 1 226 ? -19.505 -6.037 26.538 1.00 98.12 226 ASP A N 1
ATOM 1685 C CA . ASP A 1 226 ? -18.565 -6.337 25.460 1.00 98.12 226 ASP A CA 1
ATOM 1686 C C . ASP A 1 226 ? -19.146 -5.942 24.095 1.00 98.12 226 ASP A C 1
ATOM 1688 O O . ASP A 1 226 ? -20.321 -6.166 23.782 1.00 98.12 226 ASP A O 1
ATOM 1692 N N . GLN A 1 227 ? -18.271 -5.424 23.242 1.00 98.12 227 GLN A N 1
ATOM 1693 C CA . GLN A 1 227 ? -18.549 -5.012 21.877 1.00 98.12 227 GLN A CA 1
ATOM 1694 C C . GLN A 1 227 ? -18.107 -6.101 20.893 1.00 98.12 227 GLN A C 1
ATOM 1696 O O . GLN A 1 227 ? -16.919 -6.363 20.704 1.00 98.12 227 GLN A O 1
ATOM 1701 N N . VAL A 1 228 ? -19.061 -6.717 20.199 1.00 98.12 228 VAL A N 1
ATOM 1702 C CA . VAL A 1 228 ? -18.798 -7.715 19.158 1.00 98.12 228 VAL A CA 1
ATOM 1703 C C . VAL A 1 228 ? -18.704 -7.024 17.804 1.00 98.12 228 VAL A C 1
ATOM 1705 O O . VAL A 1 228 ? -19.709 -6.600 17.231 1.00 98.12 228 VAL A O 1
ATOM 1708 N N . GLN A 1 229 ? -17.484 -6.956 17.275 1.00 98.44 229 GLN A N 1
ATOM 1709 C CA . GLN A 1 229 ? -17.195 -6.458 15.933 1.00 98.44 229 GLN A CA 1
ATOM 1710 C C . GLN A 1 229 ? -16.415 -7.508 15.145 1.00 98.44 229 GLN A C 1
ATOM 1712 O O . GLN A 1 229 ? -15.381 -7.989 15.608 1.00 98.44 229 GLN A O 1
ATOM 1717 N N . VAL A 1 230 ? -16.891 -7.835 13.942 1.00 98.44 230 VAL A N 1
ATOM 1718 C CA . VAL A 1 230 ? -16.134 -8.639 12.976 1.00 98.44 230 VAL A CA 1
ATOM 1719 C C . VAL A 1 230 ? -15.110 -7.744 12.284 1.00 98.44 230 VAL A C 1
ATOM 1721 O O . VAL A 1 230 ? -15.456 -6.693 11.742 1.00 98.44 230 VAL A O 1
ATOM 1724 N N . ILE A 1 231 ? -13.848 -8.166 12.286 1.00 98.06 231 ILE A N 1
ATOM 1725 C CA . ILE A 1 231 ? -12.732 -7.394 11.722 1.00 98.06 231 ILE A CA 1
ATOM 1726 C C . ILE A 1 231 ? -12.114 -8.026 10.469 1.00 98.06 231 ILE A C 1
ATOM 1728 O O . ILE A 1 231 ? -11.319 -7.390 9.774 1.00 98.06 231 ILE A O 1
ATOM 1732 N N . GLY A 1 232 ? -12.465 -9.276 10.164 1.00 97.88 232 GLY A N 1
ATOM 1733 C CA . GLY A 1 232 ? -11.935 -9.982 9.006 1.00 97.88 232 GLY A CA 1
ATOM 1734 C C . GLY A 1 232 ? -12.115 -11.494 9.065 1.00 97.88 232 GLY A C 1
ATOM 1735 O O . GLY A 1 232 ? -12.893 -12.024 9.857 1.00 97.88 232 GLY A O 1
ATOM 1736 N N . ILE A 1 233 ? -11.360 -12.188 8.215 1.00 98.00 233 ILE A N 1
ATOM 1737 C CA . ILE A 1 233 ? -11.332 -13.653 8.129 1.00 98.00 233 ILE A CA 1
ATOM 1738 C C . ILE A 1 233 ? -9.889 -14.156 8.051 1.00 98.00 233 ILE A C 1
ATOM 1740 O O . ILE A 1 233 ? -9.042 -13.558 7.379 1.00 98.00 233 ILE A O 1
ATOM 1744 N N . ALA A 1 234 ? -9.600 -15.274 8.708 1.00 98.00 234 ALA A N 1
ATOM 1745 C CA . ALA A 1 234 ? -8.333 -15.971 8.566 1.00 98.00 234 ALA A CA 1
ATOM 1746 C C . ALA A 1 234 ? -8.268 -16.659 7.197 1.00 98.00 234 ALA A C 1
ATOM 1748 O O . ALA A 1 234 ? -9.067 -17.532 6.863 1.00 98.00 234 ALA A O 1
ATOM 1749 N N . THR A 1 235 ? -7.305 -16.268 6.375 1.00 95.81 235 THR A N 1
ATOM 1750 C CA . THR A 1 235 ? -7.116 -16.853 5.041 1.00 95.81 235 THR A CA 1
ATOM 1751 C C . THR A 1 235 ? -6.140 -18.018 5.077 1.00 95.81 235 THR A C 1
ATOM 1753 O O . THR A 1 235 ? -6.217 -18.881 4.210 1.00 95.81 235 THR A O 1
ATOM 1756 N N . HIS A 1 236 ? -5.212 -18.006 6.037 1.00 95.69 236 HIS A N 1
ATOM 1757 C CA . HIS A 1 236 ? -4.246 -19.051 6.395 1.00 95.69 236 HIS A CA 1
ATOM 1758 C C . HIS A 1 236 ? -4.083 -19.033 7.927 1.00 95.69 236 HIS A C 1
ATOM 1760 O O . HIS A 1 236 ? -4.631 -18.149 8.588 1.00 95.69 236 HIS A O 1
ATOM 1766 N N . ALA A 1 237 ? -3.318 -19.973 8.490 1.00 96.75 237 ALA A N 1
ATOM 1767 C CA . ALA A 1 237 ? -3.031 -19.981 9.928 1.00 96.75 237 ALA A CA 1
ATOM 1768 C C . ALA A 1 237 ? -2.267 -18.725 10.393 1.00 96.75 237 ALA A C 1
ATOM 1770 O O . ALA A 1 237 ? -2.488 -18.235 11.493 1.00 96.75 237 ALA A O 1
ATOM 1771 N N . ASP A 1 238 ? -1.434 -18.169 9.521 1.00 96.94 238 ASP A N 1
ATOM 1772 C CA . ASP A 1 238 ? -0.553 -17.025 9.759 1.00 96.94 238 ASP A CA 1
ATOM 1773 C C . ASP A 1 238 ? -1.006 -15.758 9.012 1.00 96.94 238 ASP A C 1
ATOM 1775 O O . ASP A 1 238 ? -0.289 -14.761 8.980 1.00 96.94 238 ASP A O 1
ATOM 1779 N N . ARG A 1 239 ? -2.185 -15.770 8.368 1.00 96.31 239 ARG A N 1
ATOM 1780 C CA . ARG A 1 239 ? -2.607 -14.688 7.464 1.00 96.31 239 ARG A CA 1
ATOM 1781 C C . ARG A 1 239 ? -4.077 -14.347 7.576 1.00 96.31 239 ARG A C 1
ATOM 1783 O O . ARG A 1 239 ? -4.943 -15.204 7.390 1.00 96.31 239 ARG A O 1
ATOM 1790 N N . ILE A 1 240 ? -4.364 -13.059 7.696 1.00 97.31 240 ILE A N 1
ATOM 1791 C CA . ILE A 1 240 ? -5.724 -12.525 7.773 1.00 97.31 240 ILE A CA 1
ATOM 1792 C C . ILE A 1 240 ? -6.047 -11.682 6.543 1.00 97.31 240 ILE A C 1
ATOM 1794 O O . ILE A 1 240 ? -5.164 -11.065 5.945 1.00 97.31 240 ILE A O 1
ATOM 1798 N N . PHE A 1 241 ? -7.325 -11.642 6.186 1.00 97.19 241 PHE A N 1
ATOM 1799 C CA . PHE A 1 241 ? -7.906 -10.595 5.361 1.00 97.19 241 PHE A CA 1
ATOM 1800 C C . PHE A 1 241 ? -8.678 -9.651 6.285 1.00 97.19 241 PHE A C 1
ATOM 1802 O O . PHE A 1 241 ? -9.742 -10.001 6.796 1.00 97.19 241 PHE A O 1
ATOM 1809 N N . PHE A 1 242 ? -8.091 -8.485 6.537 1.00 97.94 242 PHE A N 1
ATOM 1810 C CA . PHE A 1 242 ? -8.642 -7.417 7.355 1.00 97.94 242 PHE A CA 1
ATOM 1811 C C . PHE A 1 242 ? -9.644 -6.600 6.535 1.00 97.94 242 PHE A C 1
ATOM 1813 O O . PHE A 1 242 ? -9.290 -5.972 5.533 1.00 97.94 242 PHE A O 1
ATOM 1820 N N . ASN A 1 243 ? -10.897 -6.622 6.974 1.00 97.06 243 ASN A N 1
ATOM 1821 C CA . ASN A 1 243 ? -12.016 -5.914 6.368 1.00 97.06 243 ASN A CA 1
ATOM 1822 C C . ASN A 1 243 ? -13.049 -5.631 7.468 1.00 97.06 243 ASN A C 1
ATOM 1824 O O . ASN A 1 243 ? -14.005 -6.397 7.612 1.00 97.06 243 ASN A O 1
ATOM 1828 N N . PRO A 1 244 ? -12.820 -4.602 8.300 1.00 97.06 244 PRO A N 1
ATOM 1829 C CA . PRO A 1 244 ? -13.635 -4.384 9.478 1.00 97.06 244 PRO A CA 1
ATOM 1830 C C . PRO A 1 244 ? -15.050 -3.956 9.117 1.00 97.06 244 PRO A C 1
ATOM 1832 O O . PRO A 1 244 ? -15.268 -2.995 8.377 1.00 97.06 244 PRO A O 1
ATOM 1835 N N . GLU A 1 245 ? -16.025 -4.651 9.693 1.00 95.25 245 GLU A N 1
ATOM 1836 C CA . GLU A 1 245 ? -17.417 -4.243 9.620 1.00 95.25 245 GLU A CA 1
ATOM 1837 C C . GLU A 1 245 ? -17.675 -3.159 10.667 1.00 95.25 245 GLU A C 1
ATOM 1839 O O . GLU A 1 245 ? -17.313 -3.303 11.830 1.00 95.25 245 GLU A O 1
ATOM 1844 N N . LEU A 1 246 ? -18.312 -2.054 10.273 1.00 93.62 246 LEU A N 1
ATOM 1845 C CA . LEU A 1 246 ? -18.624 -0.960 11.205 1.00 93.62 246 LEU A CA 1
ATOM 1846 C C . LEU A 1 246 ? -19.875 -1.225 12.056 1.00 93.62 246 LEU A C 1
ATOM 1848 O O . LEU A 1 246 ? -20.186 -0.436 12.945 1.00 93.62 246 LEU A O 1
ATOM 1852 N N . THR A 1 247 ? -20.610 -2.304 11.778 1.00 94.88 247 THR A N 1
ATOM 1853 C CA . THR A 1 247 ? -21.751 -2.707 12.608 1.00 94.88 247 THR A CA 1
ATOM 1854 C C . THR A 1 247 ? -21.225 -3.429 13.843 1.00 94.88 247 THR A C 1
ATOM 1856 O O . THR A 1 247 ? -20.515 -4.423 13.714 1.00 94.88 247 THR A O 1
ATOM 1859 N N . ILE A 1 248 ? -21.586 -2.932 15.025 1.00 94.69 248 ILE A N 1
ATOM 1860 C CA . ILE A 1 248 ? -21.179 -3.485 16.319 1.00 94.69 248 ILE A CA 1
ATOM 1861 C C . ILE A 1 248 ? -22.428 -3.908 17.087 1.00 94.69 248 ILE A C 1
ATOM 1863 O O . ILE A 1 248 ? -23.449 -3.215 17.049 1.00 94.69 248 ILE A O 1
ATOM 1867 N N . PHE A 1 249 ? -22.333 -5.033 17.791 1.00 93.69 249 PHE A N 1
ATOM 1868 C CA . PHE A 1 249 ? -23.346 -5.480 18.740 1.00 93.69 249 PHE A CA 1
ATOM 1869 C C . PHE A 1 249 ? -22.783 -5.436 20.155 1.00 93.69 249 PHE A C 1
ATOM 1871 O O . PHE A 1 249 ? -21.730 -6.008 20.408 1.00 93.69 249 PHE A O 1
ATOM 1878 N N . GLU A 1 250 ? -23.502 -4.804 21.073 1.00 96.25 250 GLU A N 1
ATOM 1879 C CA . GLU A 1 250 ? -23.200 -4.882 22.501 1.00 96.25 250 GLU A CA 1
ATOM 1880 C C . GLU A 1 250 ? -23.913 -6.089 23.115 1.00 96.25 250 GLU A C 1
ATOM 1882 O O . GLU A 1 250 ? -25.087 -6.356 22.825 1.00 96.25 250 GLU A O 1
ATOM 1887 N N . ILE A 1 251 ? -23.202 -6.822 23.965 1.00 95.44 251 ILE A N 1
ATOM 1888 C CA . ILE A 1 251 ? -23.775 -7.901 24.764 1.00 95.44 251 ILE A CA 1
ATOM 1889 C C . ILE A 1 251 ? -24.396 -7.304 26.033 1.00 95.44 251 ILE A C 1
ATOM 1891 O O . ILE A 1 251 ? -23.719 -6.636 26.808 1.00 95.44 251 ILE A O 1
ATOM 1895 N N . ALA A 1 252 ? -25.690 -7.555 26.242 1.00 89.44 252 ALA A N 1
ATOM 1896 C CA . ALA A 1 252 ? -26.442 -7.078 27.407 1.00 89.44 252 ALA A CA 1
ATOM 1897 C C . ALA A 1 252 ? -26.147 -7.891 28.677 1.00 89.44 252 ALA A C 1
ATOM 1899 O O . ALA A 1 252 ? -26.117 -9.140 28.596 1.00 89.44 252 ALA A O 1
#

Radius of gyration: 30.99 Å; chains: 1; bounding box: 57×43×86 Å

Sequence (252 aa):
MSIIRKTSSGEHYLQKISTEADKATGSAIQFYDKQVGSDGVTSNTIFSIAQPYVVDSNTLLVFVNGQKIEKVVAASLTTEYEETNATTITVGSSLLDTDVVEFLIVGSYILDEVDVDSFKDLAPVFASDHGYDGFTSTMTVGENVVFGDVLYLKSDGKYWKADADADTTMPVTAVAVATILADASGKVMHYGYARDDSWAWTVGGILYTSTTAGGITETAPSGSGDQVQVIGIATHADRIFFNPELTIFEIA

Secondary structure (DSSP, 8-state):
---EEEETTEEEE-EEP--GGGGSS----EE---PPP-SS-SS-EEEE-SS---TTSS-EEEEETTEE-EE-SS--STTEEEEEETTEEEESSPPPTT--EEEEEPPPEE-S---GGGS--SS----STT-EEEEEEEEEBSS-B-TT-EEEE-TTSSEEE--TT-GGG----EEE-S-B-TT-EEEEEEEEEEE-TT--PPTTPEEEE-SSTT-EESS---STT-EE-EEEEEEETTEEEE---S--EE--